Protein AF-A0A3N5RPE0-F1 (afdb_monomer)

Radius of gyration: 26.31 Å; Cα contacts (8 Å, |Δi|>4): 361; chains: 1; bounding box: 64×39×74 Å

Sequence (267 aa):
MSDWDLITPGIGLTSLGIVGVGISLSGIAHTFTEGMHAVSILTMFIGLIFLAAGIFKDGFPTSGKAKSATFITLGFLVTFGLAAAITVSTRIPSITAYIGLMLIISIPATVLTVASYKRTPYFKAITVIFVMAAVVGGTTFYVFGLVTPKAEQENIENAEAAQNETTPARNITNTVKTSILPGSSAPGNPSFEPANVTVPNDGGIEWTNNDNVPHTITSLIDDGKTFDSKTIKPNATFILDAMTLNESQYDYFCTLHPHMKGKIMVG

Secondary structure (DSSP, 8-state):
--HHHHHHHHHHHHHHHHHHHHHHTTTS-HHIIIII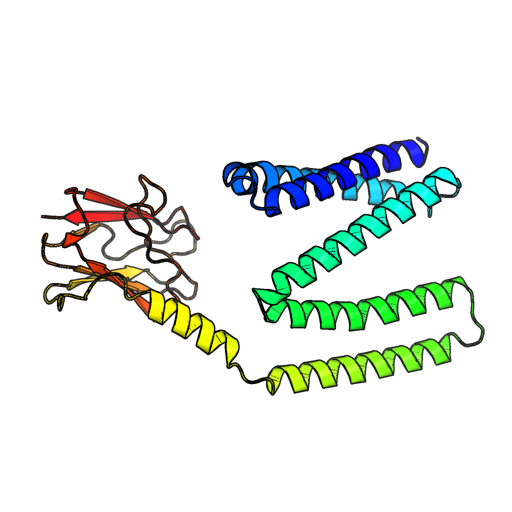HHHHHHHHHHHHHHHHHHHHBTBS--SHHHHHHHHHHHHHHHHHHHHHHHHHHTT-HHHHHHHHHHHHHHHHHHHHHHHHHTT-TTHHHHHHHHHHHHHHHHHHHHHHHHHS-THHHHHHHHHHHHH---S-------EEEEEEPTTTTSTTS--EESSEEEE-TT-EEEEEE-SSS-B--EETTTTTSS-B---B-TT-EEEEEGGG--SSEEEEE-SSSTT-EEEEEE-

pLDDT: mean 83.69, std 13.99, range [34.84, 97.88]

Solvent-accessible surface area (backbone atoms only — not comparable to full-atom values): 14305 Å² total; per-residue (Å²): 134,57,58,62,72,34,29,52,58,7,48,52,30,28,52,53,9,52,51,36,36,53,56,21,71,65,69,84,47,70,68,31,49,72,54,41,28,60,55,13,50,50,37,21,50,56,6,47,52,32,29,54,51,21,42,56,71,86,45,72,59,82,51,71,68,54,40,50,53,50,52,52,50,50,50,50,50,52,51,50,51,49,53,50,50,56,63,49,25,78,79,38,68,67,47,49,56,50,52,54,53,50,48,52,53,50,52,45,53,51,53,51,50,52,35,59,74,68,64,45,95,55,44,71,61,54,50,53,52,42,53,50,50,33,52,53,49,50,51,51,51,51,55,50,63,72,65,52,74,70,62,64,64,54,48,51,53,47,49,53,54,62,58,67,67,72,68,87,78,68,84,67,82,49,64,44,74,30,32,35,33,68,58,26,81,44,90,93,46,70,31,43,47,59,41,68,43,74,34,41,52,81,14,21,41,34,40,35,28,60,20,92,59,69,43,37,56,23,29,56,93,61,77,29,72,86,40,56,65,53,80,36,46,55,78,32,72,48,76,48,61,34,68,81,53,92,60,55,64,46,52,31,28,16,84,90,38,76,85,29,60,39,37,42,37,43,92

Foldseek 3Di:
DALCVLQVQLLVLLVQLLVLCVVLPPPPDPCSVVPSNVVSVVSNVVSPVSNVCSCPVPHGDDDPVSVVSNVVSVVSVVVSVVVVLVVCCVVPVVSVLVVQLCCLPVVLVVVLVVCVVVVPPCSVVSNVVSVVSSVVSVVVSVVVVVVPPPVVVVVVVVVVVVVVPDDDDDPQPAEAEKEQDAPLLDPPDAGMVVQEAEGELQHKYKYFYQYQAWWKWAFDPPGRPLHIQDTAHHRGMDMDGSPSPDDQKTKTATPSRRNRIGMYGYD

Mean predicted aligned error: 15.8 Å

Nearest PDB structures (foldseek):
  2qdw-assembly1_A  TM=7.783E-01  e=8.014E-06  Paracoccus denitrificans
  2ids-assembly1_A  TM=7.661E-01  e=6.719E-06  Paracoccus denitrificans
  2idu-assembly1_A  TM=7.631E-01  e=1.529E-05  Paracoccus denitrificans
  1sfh-assembly2_B  TM=7.311E-01  e=9.013E-06  Paracoccus denitrificans
  3ie9-assembly1_A  TM=7.228E-01  e=1.075E-05  Paracoccus denitrificans

Structure (mmCIF, N/CA/C/O backbone):
data_AF-A0A3N5RPE0-F1
#
_entry.id   AF-A0A3N5RPE0-F1
#
loop_
_atom_site.group_PDB
_atom_site.id
_atom_site.type_symbol
_atom_site.label_atom_id
_atom_site.label_alt_id
_atom_site.label_comp_id
_atom_site.label_asym_id
_atom_site.label_entity_id
_atom_site.label_seq_id
_atom_site.pdbx_PDB_ins_code
_atom_site.Cartn_x
_atom_site.Cartn_y
_atom_site.Cartn_z
_atom_site.occupancy
_atom_site.B_iso_or_equiv
_atom_site.auth_seq_id
_atom_site.auth_comp_id
_atom_site.auth_asym_id
_atom_site.auth_atom_id
_atom_site.pdbx_PDB_model_num
ATOM 1 N N . MET A 1 1 ? 2.559 2.201 37.998 1.00 59.91 1 MET A N 1
ATOM 2 C CA . MET A 1 1 ? 2.692 2.935 36.727 1.00 59.91 1 MET A CA 1
ATOM 3 C C . MET A 1 1 ? 1.331 3.522 36.405 1.00 59.91 1 MET A C 1
ATOM 5 O O . MET A 1 1 ? 0.368 2.763 36.302 1.00 59.91 1 MET A O 1
ATOM 9 N N . SER A 1 2 ? 1.236 4.847 36.415 1.00 67.19 2 SER A N 1
ATOM 10 C CA . SER A 1 2 ? -0.002 5.579 36.150 1.00 67.19 2 SER A CA 1
ATOM 11 C C . SER A 1 2 ? -0.367 5.476 34.664 1.00 67.19 2 SER A C 1
ATOM 13 O O . SER A 1 2 ? 0.529 5.304 33.839 1.00 67.19 2 SER A O 1
ATOM 15 N N . ASP A 1 3 ? -1.649 5.590 34.299 1.00 69.12 3 ASP A N 1
ATOM 16 C CA . ASP A 1 3 ? -2.092 5.634 32.887 1.00 69.12 3 ASP A CA 1
ATOM 17 C C . ASP A 1 3 ? -1.277 6.654 32.072 1.00 69.12 3 ASP A C 1
ATOM 19 O O . ASP A 1 3 ? -0.933 6.450 30.909 1.00 69.12 3 ASP A O 1
ATOM 23 N N . TRP A 1 4 ? -0.892 7.741 32.735 1.00 79.50 4 TRP A N 1
ATOM 24 C CA . TRP A 1 4 ? -0.064 8.813 32.206 1.00 79.50 4 TRP A CA 1
ATOM 25 C C . TRP A 1 4 ? 1.322 8.375 31.733 1.00 79.50 4 TRP A C 1
ATOM 27 O O . TRP A 1 4 ? 1.804 8.897 30.726 1.00 79.50 4 TRP A O 1
ATOM 37 N N . ASP A 1 5 ? 1.946 7.410 32.402 1.00 84.00 5 ASP A N 1
ATOM 38 C CA . ASP A 1 5 ? 3.321 6.995 32.103 1.00 84.00 5 ASP A CA 1
ATOM 39 C C . ASP A 1 5 ? 3.413 6.292 30.738 1.00 84.00 5 ASP A C 1
ATOM 41 O O . ASP A 1 5 ? 4.469 6.295 30.110 1.00 84.00 5 ASP A O 1
ATOM 45 N N . LEU A 1 6 ? 2.304 5.711 30.266 1.00 82.88 6 LEU A N 1
ATOM 46 C CA . LEU A 1 6 ? 2.223 5.020 28.978 1.00 82.88 6 LEU A CA 1
ATOM 47 C C . LEU A 1 6 ? 1.539 5.880 27.904 1.00 82.88 6 LEU A C 1
ATOM 49 O O . LEU A 1 6 ? 1.954 5.876 26.746 1.00 82.88 6 LEU A O 1
ATOM 53 N N . ILE A 1 7 ? 0.550 6.692 28.296 1.00 85.75 7 ILE A N 1
ATOM 54 C CA . ILE A 1 7 ? -0.147 7.613 27.387 1.00 85.75 7 ILE A CA 1
ATOM 55 C C . ILE A 1 7 ? 0.789 8.722 26.887 1.00 85.75 7 ILE A C 1
ATOM 57 O O . ILE A 1 7 ? 0.783 9.023 25.697 1.00 85.75 7 ILE A O 1
ATOM 61 N N . THR A 1 8 ? 1.614 9.323 27.750 1.00 88.75 8 THR A N 1
ATOM 62 C CA . THR A 1 8 ? 2.488 10.453 27.363 1.00 88.75 8 THR A CA 1
ATOM 63 C C . THR A 1 8 ? 3.470 10.111 26.242 1.00 88.75 8 THR A C 1
ATOM 65 O O . THR A 1 8 ? 3.470 10.825 25.234 1.00 88.75 8 THR A O 1
ATOM 68 N N . PRO A 1 9 ? 4.292 9.043 26.354 1.00 90.81 9 PRO A N 1
ATOM 69 C CA . PRO A 1 9 ? 5.189 8.675 25.264 1.00 90.81 9 PRO A CA 1
ATOM 70 C C . PRO A 1 9 ? 4.409 8.260 24.012 1.00 90.81 9 PRO A C 1
ATOM 72 O O . PRO A 1 9 ? 4.816 8.615 22.908 1.00 90.81 9 PRO A O 1
ATOM 75 N N . GLY A 1 10 ? 3.255 7.597 24.167 1.00 91.12 10 GLY A N 1
ATOM 76 C CA . GLY A 1 10 ? 2.393 7.227 23.044 1.00 91.12 10 GLY A CA 1
ATOM 77 C C . GLY A 1 10 ? 1.876 8.428 22.252 1.00 91.12 10 GLY A C 1
ATOM 78 O O . GLY A 1 10 ? 2.009 8.466 21.029 1.00 91.12 10 GLY A O 1
ATOM 79 N N . ILE A 1 11 ? 1.357 9.450 22.937 1.00 90.19 11 ILE A N 1
ATOM 80 C CA . ILE A 1 11 ? 0.900 10.702 22.315 1.00 90.19 11 ILE A CA 1
ATOM 81 C C . ILE A 1 11 ? 2.051 11.419 21.610 1.00 90.19 11 ILE A C 1
ATOM 83 O O . ILE A 1 11 ? 1.896 11.834 20.459 1.00 90.19 11 ILE A O 1
ATOM 87 N N . GLY A 1 12 ? 3.201 11.556 22.278 1.00 91.19 12 GLY A N 1
ATOM 88 C CA . GLY A 1 12 ? 4.365 12.248 21.724 1.00 91.19 12 GLY A CA 1
ATOM 89 C C . GLY A 1 12 ? 4.870 11.593 20.439 1.00 91.19 12 GLY A C 1
ATOM 90 O O . GLY A 1 12 ? 4.997 12.263 19.416 1.00 91.19 12 GLY A O 1
ATOM 91 N N . LEU A 1 13 ? 5.082 10.275 20.469 1.00 94.12 13 LEU A N 1
ATOM 92 C CA . LEU A 1 13 ? 5.561 9.509 19.315 1.00 94.12 13 LEU A CA 1
ATOM 93 C C . LEU A 1 13 ? 4.538 9.479 18.173 1.00 94.12 13 LEU A C 1
ATOM 95 O O . LEU A 1 13 ? 4.910 9.665 17.017 1.00 94.12 13 LEU A O 1
ATOM 99 N N . THR A 1 14 ? 3.246 9.328 18.482 1.00 93.12 14 THR A N 1
ATOM 100 C CA . THR A 1 14 ? 2.185 9.362 17.460 1.00 93.12 14 THR A CA 1
ATOM 101 C C . THR A 1 14 ? 2.150 10.721 16.767 1.00 93.12 14 THR A C 1
ATOM 103 O O . THR A 1 14 ? 2.119 10.791 15.541 1.00 93.12 14 THR A O 1
ATOM 106 N N . SER A 1 15 ? 2.209 11.808 17.541 1.00 90.94 15 SER A N 1
ATOM 107 C CA . SER A 1 15 ? 2.168 13.174 17.007 1.00 90.94 15 SER A CA 1
ATOM 108 C C . SER A 1 15 ? 3.404 13.489 16.163 1.00 90.94 15 SER A C 1
ATOM 110 O O . SER A 1 15 ? 3.277 14.031 15.067 1.00 90.94 15 SER A O 1
ATOM 112 N N . LEU A 1 16 ? 4.593 13.103 16.640 1.00 93.38 16 LEU A N 1
ATOM 113 C CA . LEU A 1 16 ? 5.845 13.269 15.902 1.00 93.38 16 LEU A CA 1
ATOM 114 C C . LEU A 1 16 ? 5.822 12.484 14.585 1.00 93.38 16 LEU A C 1
ATOM 116 O O . LEU A 1 16 ? 6.208 13.014 13.546 1.00 93.38 16 LEU A O 1
ATOM 120 N N . GLY A 1 17 ? 5.312 11.252 14.620 1.00 92.38 17 GLY A N 1
ATOM 121 C CA . GLY A 1 17 ? 5.139 10.423 13.435 1.00 92.38 17 GLY A CA 1
ATOM 122 C C . GLY A 1 17 ? 4.173 11.036 12.418 1.00 92.38 17 GLY A C 1
ATOM 123 O O . GLY A 1 17 ? 4.524 11.139 11.248 1.00 92.38 17 GLY A O 1
ATOM 124 N N . ILE A 1 18 ? 3.004 11.525 12.851 1.00 90.31 18 ILE A N 1
ATOM 125 C CA . ILE A 1 18 ? 2.030 12.205 11.974 1.00 90.31 18 ILE A CA 1
ATOM 126 C C . ILE A 1 18 ? 2.667 13.413 11.272 1.00 90.31 18 ILE A C 1
ATOM 128 O O . ILE A 1 18 ? 2.555 13.553 10.053 1.00 90.31 18 ILE A O 1
ATOM 132 N N . VAL A 1 19 ? 3.362 14.270 12.026 1.00 90.06 19 VAL A N 1
ATOM 133 C CA . VAL A 1 19 ? 4.044 15.449 11.469 1.00 90.06 19 VAL A CA 1
ATOM 134 C C . VAL A 1 19 ? 5.138 15.029 10.490 1.00 90.06 19 VAL A C 1
ATOM 136 O O . VAL A 1 19 ? 5.214 15.578 9.393 1.00 90.06 19 VAL A O 1
ATOM 139 N N . GLY A 1 20 ? 5.945 14.028 10.844 1.00 89.44 20 GLY A N 1
ATOM 140 C CA . GLY A 1 20 ? 7.004 13.509 9.981 1.00 89.44 20 GLY A CA 1
ATOM 141 C C . GLY A 1 20 ? 6.472 12.943 8.663 1.00 89.44 20 GLY A C 1
ATOM 142 O O . GLY A 1 20 ? 7.002 13.269 7.602 1.00 89.44 20 GLY A O 1
ATOM 143 N N . VAL A 1 21 ? 5.368 12.185 8.701 1.00 88.00 21 VAL A N 1
ATOM 144 C CA . VAL A 1 21 ? 4.698 11.697 7.486 1.00 88.00 21 VAL A CA 1
ATOM 145 C C . VAL A 1 21 ? 4.186 12.877 6.659 1.00 88.00 21 VAL A C 1
ATOM 147 O O . VAL A 1 21 ? 4.486 12.952 5.469 1.00 88.00 21 VAL A O 1
ATOM 150 N N . GLY A 1 22 ? 3.497 13.841 7.275 1.00 84.75 22 GLY A N 1
ATOM 151 C CA . GLY A 1 22 ? 2.998 15.032 6.581 1.00 84.75 22 GLY A CA 1
ATOM 152 C C . GLY A 1 22 ? 4.100 15.833 5.879 1.00 84.75 22 GLY A C 1
ATOM 153 O O . GLY A 1 22 ? 3.954 16.187 4.711 1.00 84.75 22 GLY A O 1
ATOM 154 N N . ILE A 1 23 ? 5.233 16.062 6.551 1.00 86.50 23 ILE A N 1
ATOM 155 C CA . ILE A 1 23 ? 6.391 16.746 5.957 1.00 86.50 23 ILE A CA 1
ATOM 156 C C . ILE A 1 23 ? 7.005 15.885 4.851 1.00 86.50 23 ILE A C 1
ATOM 158 O O . ILE A 1 23 ? 7.296 16.407 3.777 1.00 86.50 23 ILE A O 1
ATOM 162 N N . SER A 1 24 ? 7.163 14.575 5.061 1.00 85.88 24 SER A N 1
ATOM 163 C CA . SER A 1 24 ? 7.741 13.690 4.041 1.00 85.88 24 SER A CA 1
ATOM 164 C C . SER A 1 24 ? 6.919 13.677 2.750 1.00 85.88 24 SER A C 1
ATOM 166 O O . SER A 1 24 ? 7.488 13.655 1.665 1.00 85.88 24 SER A O 1
ATOM 168 N N . LEU A 1 25 ? 5.592 13.790 2.858 1.00 80.62 25 LEU A N 1
ATOM 169 C CA . LEU A 1 25 ? 4.670 13.793 1.721 1.00 80.62 25 LEU A CA 1
ATOM 170 C C . LEU A 1 25 ? 4.411 15.192 1.135 1.00 80.62 25 LEU A C 1
ATOM 172 O O . LEU A 1 25 ? 3.723 15.307 0.125 1.00 80.62 25 LEU A O 1
ATOM 176 N N . SER A 1 26 ? 4.965 16.255 1.728 1.00 82.00 26 SER A N 1
ATOM 177 C CA . SER A 1 26 ? 4.757 17.640 1.270 1.00 82.00 26 SER A CA 1
ATOM 178 C C . SER A 1 26 ? 5.523 18.006 -0.010 1.00 82.00 26 SER A C 1
ATOM 180 O O . SER A 1 26 ? 5.287 19.069 -0.578 1.00 82.00 26 SER A O 1
ATOM 182 N N . GLY A 1 27 ? 6.437 17.143 -0.470 1.00 76.44 27 GLY A N 1
ATOM 183 C CA . GLY A 1 27 ? 7.208 17.359 -1.699 1.00 76.44 27 GLY A CA 1
ATOM 184 C C . GLY A 1 27 ? 8.371 18.350 -1.566 1.00 76.44 27 GLY A C 1
ATOM 185 O O . GLY A 1 27 ? 8.907 18.784 -2.579 1.00 76.44 27 GLY A O 1
ATOM 186 N N . ILE A 1 28 ? 8.783 18.704 -0.341 1.00 80.81 28 ILE A N 1
ATOM 187 C CA . ILE A 1 28 ? 9.885 19.656 -0.099 1.00 80.81 28 ILE A CA 1
ATOM 188 C C . ILE A 1 28 ? 11.245 19.105 -0.579 1.00 80.81 28 ILE A C 1
ATOM 190 O O . ILE A 1 28 ? 12.073 19.876 -1.058 1.00 80.81 28 ILE A O 1
ATOM 194 N N . ALA A 1 29 ? 11.492 17.792 -0.465 1.00 78.88 29 ALA A N 1
ATOM 195 C CA . ALA A 1 29 ? 12.711 17.141 -0.962 1.00 78.88 29 ALA A CA 1
ATOM 196 C C . ALA A 1 29 ? 12.513 15.629 -1.186 1.00 78.88 29 ALA A C 1
ATOM 198 O O . ALA A 1 29 ? 11.862 14.963 -0.382 1.00 78.88 29 ALA A O 1
ATOM 199 N N . HIS A 1 30 ? 13.144 15.058 -2.219 1.00 69.44 30 HIS A N 1
ATOM 200 C CA . HIS A 1 30 ? 13.092 13.611 -2.500 1.00 69.44 30 HIS A CA 1
ATOM 201 C C . HIS A 1 30 ? 13.747 12.752 -1.400 1.00 69.44 30 HIS A C 1
ATOM 203 O O . HIS A 1 30 ? 13.239 11.692 -1.038 1.00 69.44 30 HIS A O 1
ATOM 209 N N . THR A 1 31 ? 14.812 13.247 -0.765 1.00 74.50 31 THR A N 1
ATOM 210 C CA . THR A 1 31 ? 15.484 12.556 0.354 1.00 74.50 31 THR A CA 1
ATOM 211 C C . THR A 1 31 ? 14.571 12.351 1.569 1.00 74.50 31 THR A C 1
ATOM 213 O O . THR A 1 31 ? 14.749 11.412 2.347 1.00 74.50 31 THR A O 1
ATOM 216 N N . PHE A 1 32 ? 13.549 13.195 1.728 1.00 76.44 32 PHE A N 1
ATOM 217 C CA . PHE A 1 32 ? 12.542 13.053 2.776 1.00 76.44 32 PHE A CA 1
ATOM 218 C C . PHE A 1 32 ? 11.529 11.946 2.481 1.00 76.44 32 PHE A C 1
ATOM 220 O O . PHE A 1 32 ? 11.099 11.263 3.411 1.00 76.44 32 PHE A O 1
ATOM 227 N N . THR A 1 33 ? 11.186 11.718 1.214 1.00 70.62 33 THR A N 1
ATOM 228 C CA . THR A 1 33 ? 10.279 10.625 0.836 1.00 70.62 33 THR A CA 1
ATOM 229 C C . THR A 1 33 ? 10.918 9.248 1.019 1.00 70.62 33 THR A C 1
ATOM 231 O O . THR A 1 33 ? 10.236 8.319 1.439 1.00 70.62 33 THR A O 1
ATOM 234 N N . GLU A 1 34 ? 12.226 9.123 0.789 1.00 72.94 34 GLU A N 1
ATOM 235 C CA . GLU A 1 34 ? 12.934 7.837 0.864 1.00 72.94 34 GLU A CA 1
ATOM 236 C C . GLU A 1 34 ? 13.387 7.490 2.290 1.00 72.94 34 GLU A C 1
ATOM 238 O O . GLU A 1 34 ? 13.241 6.352 2.729 1.00 72.94 34 GLU A O 1
ATOM 243 N N . GLY A 1 35 ? 13.893 8.471 3.048 1.00 77.12 35 GLY A N 1
ATOM 244 C CA . GLY A 1 35 ? 14.401 8.239 4.405 1.00 77.12 35 GL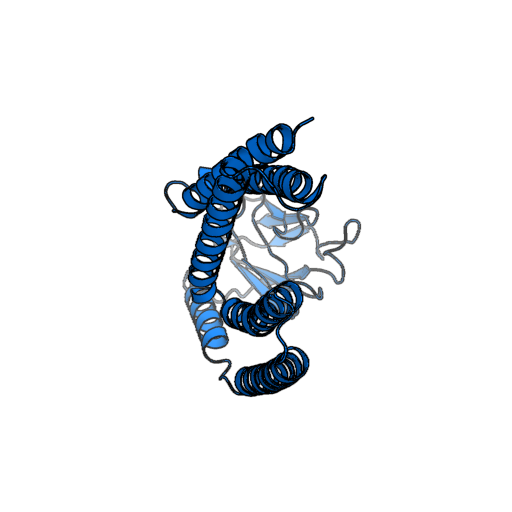Y A CA 1
ATOM 245 C C . GLY A 1 35 ? 13.392 8.546 5.514 1.00 77.12 35 GLY A C 1
ATOM 246 O O . GLY A 1 35 ? 13.134 7.721 6.393 1.00 77.12 35 GLY A O 1
ATOM 247 N N . MET A 1 36 ? 12.806 9.747 5.500 1.00 86.44 36 MET A N 1
ATOM 248 C CA . MET A 1 36 ? 11.996 10.241 6.622 1.00 86.44 36 MET A CA 1
ATOM 249 C C . MET A 1 36 ? 10.611 9.590 6.683 1.00 86.44 36 MET A C 1
ATOM 251 O O . MET A 1 36 ? 10.074 9.428 7.779 1.00 86.44 36 MET A O 1
ATOM 255 N N . HIS A 1 37 ? 10.046 9.170 5.550 1.00 84.62 37 HIS A N 1
ATOM 256 C CA . HIS A 1 37 ? 8.730 8.531 5.500 1.00 84.62 37 HIS A CA 1
ATOM 257 C C . HIS A 1 37 ? 8.674 7.238 6.333 1.00 84.62 37 HIS A C 1
ATOM 259 O O . HIS A 1 37 ? 7.833 7.111 7.224 1.00 84.62 37 HIS A O 1
ATOM 265 N N . ALA A 1 38 ? 9.615 6.311 6.116 1.00 86.12 38 ALA A N 1
ATOM 266 C CA . ALA A 1 38 ? 9.649 5.029 6.825 1.00 86.12 38 ALA A CA 1
ATOM 267 C C . ALA A 1 38 ? 9.874 5.207 8.334 1.00 86.12 38 ALA A C 1
ATOM 269 O O . ALA A 1 38 ? 9.173 4.607 9.152 1.00 86.12 38 ALA A O 1
ATOM 270 N N . VAL A 1 39 ? 10.809 6.084 8.712 1.00 91.94 39 VAL A N 1
ATOM 271 C CA . VAL A 1 39 ? 11.101 6.377 10.123 1.00 91.94 39 VAL A CA 1
ATOM 272 C C . VAL A 1 39 ? 9.902 7.038 10.806 1.00 91.94 39 VAL A C 1
ATOM 274 O O . VAL A 1 39 ? 9.574 6.699 11.945 1.00 91.94 39 VAL A O 1
ATOM 277 N N . SER A 1 40 ? 9.199 7.936 10.112 1.00 92.44 40 SER A N 1
ATOM 278 C CA . SER A 1 40 ? 8.003 8.600 10.641 1.00 92.44 40 SER A CA 1
ATOM 279 C C . SER A 1 40 ? 6.835 7.630 10.816 1.00 92.44 40 SER A C 1
ATOM 281 O O . SER A 1 40 ? 6.167 7.677 11.848 1.00 92.44 40 SER A O 1
ATOM 283 N N . ILE A 1 41 ? 6.630 6.699 9.874 1.00 89.81 41 ILE A N 1
ATOM 284 C CA . ILE A 1 41 ? 5.631 5.626 10.010 1.00 89.81 41 ILE A CA 1
ATOM 285 C C . ILE A 1 41 ? 5.967 4.725 11.197 1.00 89.81 41 ILE A C 1
ATOM 287 O O . ILE A 1 41 ? 5.088 4.439 12.009 1.00 89.81 41 ILE A O 1
ATOM 291 N N . LEU A 1 42 ? 7.227 4.308 11.341 1.00 92.50 42 LEU A N 1
ATOM 292 C CA . LEU A 1 42 ? 7.650 3.470 12.462 1.00 92.50 42 LEU A CA 1
ATOM 293 C C . LEU A 1 42 ? 7.457 4.191 13.804 1.00 92.50 42 LEU A C 1
ATOM 295 O O . LEU A 1 42 ? 6.934 3.609 14.752 1.00 92.50 42 LEU A O 1
ATOM 299 N N . THR A 1 43 ? 7.813 5.475 13.871 1.00 94.44 43 THR A N 1
ATOM 300 C CA . THR A 1 43 ? 7.625 6.317 15.063 1.00 94.44 43 THR A CA 1
ATOM 301 C C . THR A 1 43 ? 6.144 6.457 15.408 1.00 94.44 43 THR A C 1
ATOM 303 O O . THR A 1 43 ? 5.759 6.271 16.564 1.00 94.44 43 THR A O 1
ATOM 306 N N . MET A 1 44 ? 5.300 6.706 14.402 1.00 93.44 44 MET A N 1
ATOM 307 C CA . MET A 1 44 ? 3.848 6.750 14.562 1.00 93.44 44 MET A CA 1
ATOM 308 C C . MET A 1 44 ? 3.313 5.414 15.089 1.00 93.44 44 MET A C 1
ATOM 310 O O . MET A 1 44 ? 2.530 5.397 16.033 1.00 93.44 44 MET A O 1
ATOM 314 N N . PHE A 1 45 ? 3.751 4.294 14.510 1.00 92.62 45 PHE A N 1
ATOM 315 C CA . PHE A 1 45 ? 3.303 2.953 14.878 1.00 92.62 45 PHE A CA 1
ATOM 316 C C . PHE A 1 45 ? 3.676 2.592 16.320 1.00 92.62 45 PHE A C 1
ATOM 318 O O . PHE A 1 45 ? 2.821 2.151 17.086 1.00 92.62 45 PHE A O 1
ATOM 325 N N . ILE A 1 46 ? 4.921 2.852 16.728 1.00 93.06 46 ILE A N 1
ATOM 326 C CA . ILE A 1 46 ? 5.366 2.656 18.114 1.00 93.06 46 ILE A CA 1
ATOM 327 C C . ILE A 1 46 ? 4.563 3.556 19.064 1.00 93.06 46 ILE A C 1
ATOM 329 O O . ILE A 1 46 ? 4.129 3.109 20.128 1.00 93.06 46 ILE A O 1
ATOM 333 N N . GLY A 1 47 ? 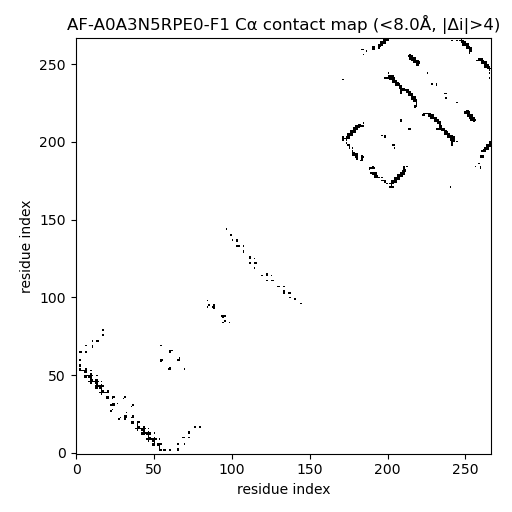4.307 4.805 18.666 1.00 92.50 47 GLY A N 1
ATOM 334 C CA . GLY A 1 47 ? 3.443 5.712 19.414 1.00 92.50 47 GLY A CA 1
ATOM 335 C C . GLY A 1 47 ? 2.035 5.159 19.613 1.00 92.50 47 GLY A C 1
ATOM 336 O O . GLY A 1 47 ? 1.519 5.198 20.730 1.00 92.50 47 GLY A O 1
ATOM 337 N N . LEU A 1 48 ? 1.444 4.570 18.571 1.00 91.62 48 LEU A N 1
ATOM 338 C CA . LEU A 1 48 ? 0.115 3.966 18.638 1.00 91.62 48 LEU A CA 1
ATOM 339 C C . LEU A 1 48 ? 0.066 2.741 19.546 1.00 91.62 48 LEU A C 1
ATOM 341 O O . LEU A 1 48 ? -0.935 2.555 20.234 1.00 91.62 48 LEU A O 1
ATOM 345 N N . ILE A 1 49 ? 1.138 1.948 19.611 1.00 89.50 49 ILE A N 1
ATOM 346 C CA . ILE A 1 49 ? 1.238 0.820 20.546 1.00 89.50 49 ILE A CA 1
ATOM 347 C C . ILE A 1 49 ? 1.172 1.325 21.990 1.00 89.50 49 ILE A C 1
ATOM 349 O O . ILE A 1 49 ? 0.350 0.845 22.772 1.00 89.50 49 ILE A O 1
ATOM 353 N N . PHE A 1 50 ? 1.994 2.317 22.345 1.00 89.31 50 PHE A N 1
ATOM 354 C CA . PHE A 1 50 ? 1.992 2.888 23.696 1.00 89.31 50 PHE A CA 1
ATOM 355 C C . PHE A 1 50 ? 0.684 3.608 24.019 1.00 89.31 50 PHE A C 1
ATOM 357 O O . PHE A 1 50 ? 0.167 3.474 25.127 1.00 89.31 50 PHE A O 1
ATOM 364 N N . LEU A 1 51 ? 0.119 4.327 23.047 1.00 88.69 51 LEU A N 1
ATOM 365 C CA . LEU A 1 51 ? -1.156 5.017 23.201 1.00 88.69 51 LEU A CA 1
ATOM 366 C C . LEU A 1 51 ? -2.295 4.021 23.442 1.00 88.69 51 LEU A C 1
ATOM 368 O O . LEU A 1 51 ? -3.052 4.186 24.393 1.00 88.69 51 LEU A O 1
ATOM 372 N N . ALA A 1 52 ? -2.393 2.964 22.632 1.00 86.19 52 ALA A N 1
ATOM 373 C CA . ALA A 1 52 ? -3.399 1.921 22.799 1.00 86.19 52 ALA A CA 1
ATOM 374 C C . ALA A 1 52 ? -3.226 1.197 24.140 1.00 86.19 52 ALA A C 1
ATOM 376 O O . ALA A 1 52 ? -4.181 1.085 24.907 1.00 86.19 52 ALA A O 1
ATOM 377 N N . ALA A 1 53 ? -2.004 0.773 24.469 1.00 85.19 53 ALA A N 1
ATOM 378 C CA . ALA A 1 53 ? -1.720 0.132 25.747 1.00 85.19 53 ALA A CA 1
ATOM 379 C C . ALA A 1 53 ? -2.074 1.050 26.930 1.00 85.19 53 ALA A C 1
ATOM 381 O O . ALA A 1 53 ? -2.657 0.591 27.908 1.00 85.19 53 ALA A O 1
ATOM 382 N N . GLY A 1 54 ? -1.787 2.351 26.828 1.00 82.44 54 GLY A N 1
ATOM 383 C CA . GLY A 1 54 ? -2.087 3.337 27.864 1.00 82.44 54 GLY A CA 1
ATOM 384 C C . GLY A 1 54 ? -3.580 3.608 28.047 1.00 82.44 54 GLY A C 1
ATOM 385 O O . GLY A 1 54 ? -4.029 3.768 29.176 1.00 82.44 54 GLY A O 1
ATOM 386 N N . ILE A 1 55 ? -4.360 3.611 26.962 1.00 83.19 55 ILE A N 1
ATOM 387 C CA . ILE A 1 55 ? -5.820 3.808 27.004 1.00 83.19 55 ILE A CA 1
ATOM 388 C C . ILE A 1 55 ? -6.546 2.611 27.633 1.00 83.19 55 ILE A C 1
ATOM 390 O O . ILE A 1 55 ? -7.620 2.796 28.201 1.00 83.19 55 ILE A O 1
ATOM 394 N N . PHE A 1 56 ? -5.999 1.396 27.514 1.00 79.06 56 PHE A N 1
ATOM 395 C CA . PHE A 1 56 ? -6.688 0.168 27.926 1.00 79.06 56 PHE A CA 1
ATOM 396 C C . PHE A 1 56 ? -6.110 -0.519 29.171 1.00 79.06 56 PHE A C 1
ATOM 398 O O . PHE A 1 56 ? -6.754 -1.442 29.667 1.00 79.06 56 PHE A O 1
ATOM 405 N N . LYS A 1 57 ? -4.956 -0.082 29.705 1.00 73.75 57 LYS A N 1
ATOM 406 C CA . LYS A 1 57 ? -4.266 -0.742 30.835 1.00 73.75 57 LYS A CA 1
ATOM 407 C C . LYS A 1 57 ? -5.163 -0.950 32.060 1.00 73.75 57 LYS A C 1
ATOM 409 O O . LYS A 1 57 ? -5.157 -2.040 32.616 1.00 73.75 57 LYS A O 1
ATOM 414 N N . ASP A 1 58 ? -5.945 0.065 32.430 1.00 72.38 58 ASP A N 1
ATOM 415 C CA . ASP A 1 58 ? -6.832 0.052 33.606 1.00 72.38 58 ASP A CA 1
ATOM 416 C C . ASP A 1 58 ? -8.273 0.491 33.250 1.00 72.38 58 ASP A C 1
ATOM 418 O O . ASP A 1 58 ? -9.051 0.944 34.093 1.00 72.38 58 ASP A O 1
ATOM 422 N N . GLY A 1 59 ? -8.645 0.355 31.972 1.00 69.00 59 GLY A N 1
ATOM 423 C CA . GLY A 1 59 ? -9.859 0.942 31.404 1.00 69.00 59 GLY A CA 1
ATOM 424 C C . GLY A 1 59 ? -9.657 2.384 30.928 1.00 69.00 59 GLY A C 1
ATOM 425 O O . GLY A 1 59 ? -8.552 2.916 30.946 1.00 69.00 59 GLY A O 1
ATOM 426 N N . PHE A 1 60 ? -10.736 3.011 30.450 1.00 72.81 60 PHE A N 1
ATOM 427 C CA . PHE A 1 60 ? -10.656 4.317 29.787 1.00 72.81 60 PHE A CA 1
ATOM 428 C C . PHE A 1 60 ? -10.060 5.392 30.720 1.00 72.81 60 PHE A C 1
ATOM 430 O O . PHE A 1 60 ? -10.482 5.462 31.881 1.00 72.81 60 PHE A O 1
ATOM 437 N N . PRO A 1 61 ? -9.167 6.285 30.235 1.00 76.56 61 PRO A N 1
ATOM 438 C CA . PRO A 1 61 ? -8.472 7.243 31.089 1.00 76.56 61 PRO A CA 1
ATOM 439 C C . PRO A 1 61 ? -9.436 8.050 31.959 1.00 76.56 61 PRO A C 1
ATOM 441 O O . PRO A 1 61 ? -10.390 8.648 31.457 1.00 76.56 61 PRO A O 1
ATOM 444 N N . THR A 1 62 ? -9.197 8.093 33.270 1.00 76.94 62 THR A N 1
ATOM 445 C CA . THR A 1 62 ? -10.128 8.723 34.226 1.00 76.94 62 THR A CA 1
ATOM 446 C C . THR A 1 62 ? -9.791 10.187 34.509 1.00 76.94 62 THR A C 1
ATOM 448 O O . THR A 1 62 ? -10.702 11.007 34.668 1.00 76.94 62 THR A O 1
ATOM 451 N N . SER A 1 63 ? -8.501 10.546 34.493 1.00 84.12 63 SER A N 1
ATOM 452 C CA . SER A 1 63 ? -8.045 11.919 34.739 1.00 84.12 63 SER A CA 1
ATOM 453 C C . SER A 1 63 ? -8.421 12.869 33.593 1.00 84.12 63 SER A C 1
ATOM 455 O O . SER A 1 63 ? -8.303 12.529 32.414 1.00 84.12 63 SER A O 1
ATOM 457 N N . GLY A 1 64 ? -8.843 14.095 33.925 1.00 82.94 64 GLY A N 1
ATOM 458 C CA . GLY A 1 64 ? -9.272 15.085 32.925 1.00 82.94 64 GLY A CA 1
ATOM 459 C C . GLY A 1 64 ? -8.180 15.429 31.908 1.00 82.94 64 GLY A C 1
ATOM 460 O O . GLY A 1 64 ? -8.451 15.533 30.713 1.00 82.94 64 GLY A O 1
ATOM 461 N N . LYS A 1 65 ? -6.925 15.509 32.368 1.00 82.38 65 LYS A N 1
ATOM 462 C CA . LYS A 1 65 ? -5.779 15.732 31.487 1.00 82.38 65 LYS A CA 1
ATOM 463 C C . LYS A 1 65 ? -5.621 14.568 30.485 1.00 82.38 65 LYS A C 1
ATOM 465 O O . LYS A 1 65 ? -5.395 14.828 29.309 1.00 82.38 65 LYS A O 1
ATOM 470 N N . ALA A 1 66 ? -5.729 13.306 30.932 1.00 79.31 66 ALA A N 1
ATOM 471 C CA . ALA A 1 66 ? -5.464 12.144 30.071 1.00 79.31 66 ALA A CA 1
ATOM 472 C C . ALA A 1 66 ? -6.575 11.965 29.037 1.00 79.31 66 ALA A C 1
ATOM 474 O O . ALA A 1 66 ? -6.294 11.676 27.876 1.00 79.31 66 ALA A O 1
ATOM 475 N N . LYS A 1 67 ? -7.827 12.222 29.439 1.00 83.00 67 LYS A N 1
ATOM 476 C CA . LYS A 1 67 ? -8.972 12.290 28.524 1.00 83.00 67 LYS A CA 1
ATOM 477 C C . LYS A 1 67 ? -8.724 13.318 27.428 1.00 83.00 67 LYS A C 1
ATOM 479 O O . LYS A 1 67 ? -8.775 12.970 26.256 1.00 83.00 67 LYS A O 1
ATOM 484 N N . SER A 1 68 ? -8.415 14.559 27.812 1.00 83.44 68 SER A N 1
ATOM 485 C CA . SER A 1 68 ? -8.184 15.648 26.858 1.00 83.44 68 SER A CA 1
ATOM 486 C C . SER A 1 68 ? -7.061 15.310 25.875 1.00 83.44 68 SER A C 1
ATOM 488 O O . SER A 1 68 ? -7.273 15.335 24.666 1.00 83.44 68 SER A O 1
ATOM 490 N N . ALA A 1 69 ? -5.901 14.888 26.383 1.00 82.19 69 ALA A N 1
ATOM 491 C CA . ALA A 1 69 ? -4.747 14.552 25.555 1.00 82.19 69 ALA A CA 1
ATOM 492 C C . ALA A 1 69 ? -5.042 13.388 24.586 1.00 82.19 69 ALA A C 1
ATOM 494 O O . ALA A 1 69 ? -4.689 13.451 23.408 1.00 82.19 69 ALA A O 1
ATOM 495 N N . THR A 1 70 ? -5.763 12.364 25.050 1.00 80.94 70 THR A N 1
ATOM 496 C CA . THR A 1 70 ? -6.189 11.231 24.216 1.00 80.94 70 THR A CA 1
ATOM 497 C C . THR A 1 70 ? -7.139 11.675 23.104 1.00 80.94 70 THR A C 1
ATOM 499 O O . THR A 1 70 ? -6.910 11.348 21.942 1.00 80.94 70 THR A O 1
ATOM 502 N N . PHE A 1 71 ? -8.179 12.452 23.426 1.00 84.25 71 PHE A N 1
ATOM 503 C CA . PHE A 1 71 ? -9.146 12.928 22.430 1.00 84.25 71 PHE A CA 1
ATOM 504 C C . PHE A 1 71 ? -8.518 13.867 21.400 1.00 84.25 71 PHE A C 1
ATOM 506 O O . PHE A 1 71 ? -8.833 13.757 20.219 1.00 84.25 71 PHE A O 1
ATOM 513 N N . ILE A 1 72 ? -7.609 14.749 21.824 1.00 85.69 72 ILE A N 1
ATOM 514 C CA . ILE A 1 72 ? -6.863 15.630 20.919 1.00 85.69 72 ILE A CA 1
ATOM 515 C C . ILE A 1 72 ? -6.033 14.795 19.939 1.00 85.69 72 ILE A C 1
ATOM 517 O O . ILE A 1 72 ? -6.125 14.993 18.730 1.00 85.69 72 ILE A O 1
ATOM 521 N N . THR A 1 73 ? -5.275 13.820 20.446 1.00 82.94 73 THR A N 1
ATOM 522 C CA . THR A 1 73 ? -4.412 12.962 19.616 1.00 82.94 73 THR A CA 1
ATOM 523 C C . THR A 1 73 ? -5.229 12.131 18.630 1.00 82.94 73 THR A C 1
ATOM 525 O O . THR A 1 73 ? -4.899 12.068 17.448 1.00 82.94 73 THR A O 1
ATOM 528 N N . LEU A 1 74 ? -6.335 11.538 19.090 1.00 83.44 74 LEU A N 1
ATOM 529 C CA . LEU A 1 74 ? -7.238 10.773 18.234 1.00 83.44 74 LEU A CA 1
ATOM 530 C C . LEU A 1 74 ? -7.895 11.668 17.172 1.00 83.44 74 LEU A C 1
ATOM 532 O O . LEU A 1 74 ? -8.002 11.271 16.016 1.00 83.44 74 LEU A O 1
ATOM 536 N N . GLY A 1 75 ? -8.280 12.894 17.539 1.00 85.81 75 GLY A N 1
ATOM 537 C CA . GLY A 1 75 ? -8.812 13.891 16.612 1.00 85.81 75 GLY A CA 1
ATOM 538 C C . GLY A 1 75 ? -7.812 14.265 15.518 1.00 85.81 75 GLY A C 1
ATOM 539 O O . GLY A 1 75 ? -8.179 14.288 14.342 1.00 85.81 75 GLY A O 1
ATOM 540 N N . PHE A 1 76 ? -6.542 14.482 15.874 1.00 86.06 76 PHE A N 1
ATOM 541 C CA . PHE A 1 76 ? -5.474 14.701 14.896 1.00 86.06 76 PHE A CA 1
ATOM 542 C C . PHE A 1 76 ? -5.273 13.493 13.985 1.00 86.06 76 PHE A C 1
ATOM 544 O O . PHE A 1 76 ? -5.179 13.671 12.776 1.00 86.06 76 PHE A O 1
ATOM 551 N N . LEU A 1 77 ? -5.266 12.277 14.533 1.00 85.75 77 LEU A N 1
ATOM 552 C CA . LEU A 1 77 ? -5.087 11.057 13.749 1.00 85.75 77 LEU A CA 1
ATOM 553 C C . LEU A 1 77 ? -6.220 10.854 12.740 1.00 85.75 77 LEU A C 1
ATOM 555 O O . LEU A 1 77 ? -5.958 10.564 11.576 1.00 85.75 77 LEU A O 1
ATOM 559 N N . VAL A 1 78 ? -7.471 11.061 13.159 1.00 87.00 78 VAL A N 1
ATOM 560 C CA . VAL A 1 78 ? -8.638 10.972 12.269 1.00 87.00 78 VAL A CA 1
ATOM 561 C C . VAL A 1 78 ? -8.587 12.059 11.197 1.00 87.00 78 VAL A C 1
ATOM 563 O O . VAL A 1 78 ? -8.797 11.765 10.024 1.00 87.00 78 VAL A O 1
ATOM 566 N N . THR A 1 79 ? -8.272 13.300 11.574 1.00 84.69 79 THR A N 1
ATOM 567 C CA . THR A 1 79 ? -8.211 14.428 10.629 1.00 84.69 79 THR A CA 1
ATOM 568 C C . THR A 1 79 ? -7.090 14.235 9.610 1.00 84.69 79 THR A C 1
ATOM 570 O O . THR A 1 79 ? -7.316 14.388 8.413 1.00 84.69 79 THR A O 1
ATOM 573 N N . PHE A 1 80 ? -5.898 13.846 10.068 1.00 86.06 80 PHE A N 1
ATOM 574 C CA . PHE A 1 80 ? -4.759 13.546 9.208 1.00 86.06 80 PHE A CA 1
ATOM 575 C C . PHE A 1 80 ? -5.046 12.353 8.296 1.00 86.06 80 PHE A C 1
ATOM 577 O O . PHE A 1 80 ? -4.830 12.441 7.092 1.00 86.06 80 PHE A O 1
ATOM 584 N N . GLY A 1 81 ? -5.593 11.266 8.848 1.00 84.50 81 GLY A N 1
ATOM 585 C CA . GLY A 1 81 ? -5.971 10.081 8.083 1.00 84.50 81 GLY A CA 1
ATOM 586 C C . GLY A 1 81 ? -7.007 10.393 7.005 1.00 84.50 81 GLY A C 1
ATOM 587 O O . GLY A 1 81 ? -6.851 9.952 5.871 1.00 84.50 81 GLY A O 1
ATOM 588 N N . LEU A 1 82 ? -8.018 11.209 7.316 1.00 84.94 82 LEU A N 1
ATOM 589 C CA . LEU A 1 82 ? -9.021 11.643 6.345 1.00 84.94 82 LEU A CA 1
ATOM 590 C C . LEU A 1 82 ? -8.415 12.549 5.264 1.00 84.94 82 LEU A C 1
ATOM 592 O O . LEU A 1 82 ? -8.672 12.338 4.083 1.00 84.94 82 LEU A O 1
ATOM 596 N N . ALA A 1 83 ? -7.586 13.524 5.645 1.00 83.31 83 ALA A N 1
ATOM 597 C CA . ALA A 1 83 ? -6.911 14.413 4.699 1.00 83.31 83 ALA A CA 1
ATOM 598 C C . ALA A 1 83 ? -5.978 13.638 3.752 1.00 83.31 83 ALA A C 1
ATOM 600 O O . ALA A 1 83 ? -6.000 13.859 2.539 1.00 83.31 83 ALA A O 1
ATOM 601 N N . ALA A 1 84 ? -5.208 12.685 4.287 1.00 79.06 84 ALA A N 1
ATOM 602 C CA . ALA A 1 84 ? -4.379 11.779 3.501 1.00 79.06 84 ALA A CA 1
ATOM 603 C C . ALA A 1 84 ? -5.243 10.932 2.558 1.00 79.06 84 ALA A C 1
ATOM 605 O O . ALA A 1 84 ? -4.983 10.889 1.359 1.00 79.06 84 ALA A O 1
ATOM 606 N N . ALA A 1 85 ? -6.320 10.330 3.065 1.00 76.81 85 ALA A N 1
ATOM 607 C CA . ALA A 1 85 ? -7.216 9.503 2.268 1.00 76.81 85 ALA A CA 1
ATOM 608 C C . ALA A 1 85 ? -7.850 10.284 1.102 1.00 76.81 85 ALA A C 1
ATOM 610 O O . ALA A 1 85 ? -7.859 9.783 -0.019 1.00 76.81 85 ALA A O 1
ATOM 611 N N . ILE A 1 86 ? -8.297 11.525 1.328 1.00 78.94 86 ILE A N 1
ATOM 612 C CA . ILE A 1 86 ? -8.825 12.409 0.273 1.00 78.94 86 ILE A CA 1
ATOM 613 C C . ILE A 1 86 ? -7.737 12.742 -0.756 1.00 78.94 86 ILE A C 1
ATOM 615 O O . ILE A 1 86 ? -7.982 12.689 -1.958 1.00 78.94 86 ILE A O 1
ATOM 619 N N . THR A 1 87 ? -6.523 13.048 -0.298 1.00 76.12 87 THR A N 1
ATOM 620 C CA . THR A 1 87 ? -5.411 13.423 -1.184 1.00 76.12 87 THR A CA 1
ATOM 621 C C . THR A 1 87 ? -4.969 12.261 -2.075 1.00 76.12 87 THR A C 1
ATOM 623 O O . THR A 1 87 ? -4.643 12.481 -3.237 1.00 76.12 87 THR A O 1
ATOM 626 N N . VAL A 1 88 ? -4.965 11.022 -1.571 1.00 72.06 88 VAL A N 1
ATOM 627 C CA . VAL A 1 88 ? -4.604 9.841 -2.379 1.00 72.06 88 VAL A CA 1
ATOM 628 C C . VAL A 1 88 ? -5.791 9.350 -3.224 1.00 72.06 88 VAL A C 1
ATOM 630 O O . VAL A 1 88 ? -5.592 8.828 -4.318 1.00 72.06 88 VAL A O 1
ATOM 633 N N . SER A 1 89 ? -7.030 9.580 -2.776 1.00 74.38 89 SER A N 1
ATOM 634 C CA . SER A 1 89 ? -8.266 9.251 -3.508 1.00 74.38 89 SER A CA 1
ATOM 635 C C . SER A 1 89 ? -8.375 9.940 -4.873 1.00 74.38 89 SER A C 1
ATOM 637 O O . SER A 1 89 ? -8.963 9.366 -5.787 1.00 74.38 89 SER A O 1
ATOM 639 N N . THR A 1 90 ? -7.745 11.104 -5.062 1.00 73.12 90 THR A N 1
ATOM 640 C CA . THR A 1 90 ? -7.663 11.765 -6.379 1.00 73.12 90 THR A CA 1
ATOM 641 C C . THR A 1 90 ? -6.701 11.082 -7.352 1.00 73.12 90 THR A C 1
ATOM 643 O O . THR A 1 90 ? -6.809 11.296 -8.553 1.00 73.12 90 THR A O 1
ATOM 646 N N . ARG A 1 91 ? -5.766 10.261 -6.858 1.00 73.88 91 ARG A N 1
ATOM 647 C CA . ARG A 1 91 ? -4.783 9.537 -7.683 1.00 73.88 91 ARG A CA 1
ATOM 648 C C . ARG A 1 91 ? -5.178 8.089 -7.927 1.00 73.88 91 ARG A C 1
ATOM 650 O O . ARG A 1 91 ? -4.814 7.509 -8.941 1.00 73.88 91 ARG A O 1
ATOM 657 N N . ILE A 1 92 ? -5.881 7.490 -6.969 1.00 68.62 92 ILE A N 1
ATOM 658 C CA . ILE A 1 92 ? -6.234 6.074 -6.987 1.00 68.62 92 ILE A CA 1
ATOM 659 C C . ILE A 1 92 ? -7.744 5.957 -6.725 1.00 68.62 92 ILE A C 1
ATOM 661 O O . ILE A 1 92 ? -8.167 5.976 -5.565 1.00 68.62 92 ILE A O 1
ATOM 665 N N . PRO A 1 93 ? -8.573 5.791 -7.774 1.00 70.19 93 PRO A N 1
ATOM 666 C CA . PRO A 1 93 ? -10.034 5.746 -7.646 1.00 70.19 93 PRO A CA 1
ATOM 667 C C . PRO A 1 93 ? -10.556 4.645 -6.709 1.00 70.19 93 PRO A C 1
ATOM 669 O O . PRO A 1 93 ? -11.603 4.802 -6.078 1.00 70.19 93 PRO A O 1
ATOM 672 N N . SER A 1 94 ? -9.816 3.540 -6.553 1.00 73.19 94 SER A N 1
ATOM 673 C CA . SER A 1 94 ? -10.179 2.455 -5.629 1.00 73.19 94 SER A CA 1
ATOM 674 C C . SER A 1 94 ? -10.121 2.868 -4.153 1.00 73.19 94 SER A C 1
ATOM 676 O O . SER A 1 94 ? -10.816 2.279 -3.324 1.00 73.19 94 SER A O 1
ATOM 678 N N . ILE A 1 95 ? -9.367 3.917 -3.808 1.00 74.81 95 ILE A N 1
ATOM 679 C CA . ILE A 1 95 ? -9.328 4.448 -2.441 1.00 74.81 95 ILE A CA 1
ATOM 680 C C . ILE A 1 95 ? -10.651 5.125 -2.087 1.00 74.81 95 ILE A C 1
ATOM 682 O O . ILE A 1 95 ? -11.129 4.961 -0.968 1.00 74.81 95 ILE A O 1
ATOM 686 N N . THR A 1 96 ? -11.303 5.806 -3.031 1.00 73.62 96 THR A N 1
ATOM 687 C CA . THR A 1 96 ? -12.646 6.377 -2.824 1.00 73.62 96 THR A CA 1
ATOM 688 C C . THR A 1 96 ? -13.653 5.283 -2.478 1.00 73.62 96 THR A C 1
ATOM 690 O O . THR A 1 96 ? -14.454 5.435 -1.550 1.00 73.62 96 THR A O 1
ATOM 693 N N . ALA A 1 97 ? -13.559 4.146 -3.178 1.00 75.44 97 ALA A N 1
ATOM 694 C CA . ALA A 1 97 ? -14.374 2.971 -2.900 1.00 75.44 97 ALA A CA 1
ATOM 695 C C . ALA A 1 97 ? -14.137 2.451 -1.463 1.00 75.44 97 ALA A C 1
ATOM 697 O O . ALA A 1 97 ? -15.067 2.208 -0.692 1.00 75.44 97 ALA A O 1
ATOM 698 N N . TYR A 1 98 ? -12.869 2.344 -1.071 1.00 78.94 98 TYR A N 1
ATOM 699 C CA . TYR A 1 98 ? -12.475 1.893 0.260 1.00 78.94 98 TYR A CA 1
ATOM 700 C C . TYR A 1 98 ? -12.921 2.845 1.387 1.00 78.94 98 TYR A C 1
ATOM 702 O O . TYR A 1 98 ? -13.435 2.388 2.409 1.00 78.94 98 TYR A O 1
ATOM 710 N N . ILE A 1 99 ? -12.786 4.165 1.202 1.00 80.38 99 ILE A N 1
ATOM 711 C CA . ILE A 1 99 ? -13.236 5.177 2.175 1.00 80.38 99 ILE A CA 1
ATOM 712 C C . ILE A 1 99 ? -14.748 5.068 2.395 1.00 80.38 99 ILE A C 1
ATOM 714 O O . ILE A 1 99 ? -15.201 5.040 3.541 1.00 80.38 99 ILE A O 1
ATOM 718 N N . GLY A 1 100 ? -15.530 4.968 1.314 1.00 81.31 100 GLY A N 1
ATOM 719 C CA . GLY A 1 100 ? -16.984 4.819 1.400 1.00 81.31 100 GLY A CA 1
ATOM 720 C C . GLY A 1 100 ? -17.394 3.577 2.195 1.00 81.31 100 GLY A C 1
ATOM 721 O O . GLY A 1 100 ? -18.216 3.672 3.109 1.00 81.31 100 GLY A O 1
ATOM 722 N N . LEU A 1 101 ? -16.751 2.435 1.928 1.00 82.88 101 LEU A N 1
ATOM 723 C CA . LEU A 1 101 ? -16.963 1.193 2.676 1.00 82.88 101 LEU A CA 1
ATOM 724 C C . LEU A 1 101 ? -16.641 1.362 4.171 1.00 82.88 101 LEU A C 1
ATOM 726 O O . LEU A 1 101 ? -17.429 0.965 5.032 1.00 82.88 101 LEU A O 1
ATOM 730 N N . MET A 1 102 ? -15.503 1.983 4.492 1.00 84.44 102 MET A N 1
ATOM 731 C CA . MET A 1 102 ? -15.089 2.211 5.878 1.00 84.44 102 MET A CA 1
ATOM 732 C C . MET A 1 102 ? -16.069 3.111 6.638 1.00 84.44 102 MET A C 1
ATOM 734 O O . MET A 1 102 ? -16.347 2.852 7.810 1.00 84.44 102 MET A O 1
ATOM 738 N N . LEU A 1 103 ? -16.650 4.129 5.999 1.00 85.38 103 LEU A N 1
ATOM 739 C CA . LEU A 1 103 ? -17.672 4.985 6.617 1.00 85.38 103 LEU A CA 1
ATOM 740 C C . LEU A 1 103 ? -18.987 4.237 6.870 1.00 85.38 103 LEU A C 1
ATOM 742 O O . LEU A 1 103 ? -19.569 4.378 7.948 1.00 85.38 103 LEU A O 1
ATOM 746 N N . ILE A 1 104 ? -19.416 3.395 5.923 1.00 86.00 104 ILE A N 1
ATOM 747 C CA . ILE A 1 104 ? -20.623 2.561 6.056 1.00 86.00 104 ILE A CA 1
ATOM 748 C C . ILE A 1 104 ? -20.514 1.606 7.250 1.00 86.00 104 ILE A C 1
ATOM 750 O O . ILE A 1 104 ? -21.527 1.304 7.869 1.00 86.00 104 ILE A O 1
ATOM 754 N N . ILE A 1 105 ? -19.309 1.158 7.614 1.00 86.75 105 ILE A N 1
ATOM 755 C CA . ILE A 1 105 ? -19.092 0.262 8.761 1.00 86.75 105 ILE A CA 1
ATOM 756 C C . ILE A 1 105 ? -18.866 1.053 10.060 1.00 86.75 105 ILE A C 1
ATOM 758 O O . ILE A 1 105 ? -19.465 0.754 11.098 1.00 86.75 105 ILE A O 1
ATOM 762 N N . SER A 1 106 ? -18.007 2.073 10.024 1.00 85.69 106 SER A N 1
ATOM 763 C CA . SER A 1 106 ? -17.543 2.780 11.227 1.00 85.69 106 SER A CA 1
ATOM 764 C C . SER A 1 106 ? -18.602 3.682 11.867 1.00 85.69 106 SER A C 1
ATOM 766 O O . SER A 1 106 ? -18.673 3.752 13.100 1.00 85.69 106 SER A O 1
ATOM 768 N N . ILE A 1 107 ? -19.459 4.341 11.077 1.00 89.25 107 ILE A N 1
ATOM 769 C CA . ILE A 1 107 ? -20.512 5.223 11.605 1.00 89.25 107 ILE A CA 1
ATOM 770 C C . ILE A 1 107 ? -21.548 4.415 12.408 1.00 89.25 107 ILE A C 1
ATOM 772 O O . ILE A 1 107 ? -21.754 4.744 13.583 1.00 89.25 107 ILE A O 1
ATOM 776 N N . PRO A 1 108 ? -22.153 3.331 11.870 1.00 89.81 108 PRO A N 1
ATOM 777 C CA . PRO A 1 108 ? -23.031 2.464 12.652 1.00 89.81 108 PRO A CA 1
ATOM 778 C C . PRO A 1 108 ? -22.364 1.920 13.911 1.00 89.81 108 PRO A C 1
ATOM 780 O O . PRO A 1 108 ? -22.948 1.993 14.990 1.00 89.81 108 PRO A O 1
ATOM 783 N N . ALA A 1 109 ? -21.130 1.419 13.799 1.00 89.00 109 ALA A N 1
ATOM 784 C CA . ALA A 1 109 ? -20.406 0.860 14.936 1.00 89.00 109 ALA A CA 1
ATOM 785 C C . ALA A 1 109 ? -20.246 1.889 16.068 1.00 89.00 109 ALA A C 1
ATOM 787 O O . ALA A 1 109 ? -20.509 1.583 17.234 1.00 89.00 109 ALA A O 1
ATOM 788 N N . THR A 1 110 ? -19.897 3.131 15.725 1.00 87.75 110 THR A N 1
ATOM 789 C CA . THR A 1 110 ? -19.737 4.220 16.698 1.00 87.75 110 THR A CA 1
ATOM 790 C C . THR A 1 110 ? -21.067 4.577 17.358 1.00 87.75 110 THR A C 1
ATOM 792 O O . THR A 1 110 ? -21.148 4.648 18.586 1.00 87.75 110 THR A O 1
ATOM 795 N N . VAL A 1 111 ? -22.136 4.749 16.572 1.00 90.06 111 VAL A N 1
ATOM 796 C CA . VAL A 1 111 ? -23.458 5.106 17.110 1.00 90.06 111 VAL A CA 1
ATOM 797 C C . VAL A 1 111 ? -23.999 4.007 18.021 1.00 90.06 111 VAL A C 1
ATOM 799 O O . VAL A 1 111 ? -24.498 4.305 19.108 1.00 90.06 111 VAL A O 1
ATOM 802 N N . LEU A 1 112 ? -23.851 2.739 17.633 1.00 90.94 112 LEU A N 1
ATOM 803 C CA . LEU A 1 112 ? -24.287 1.600 18.441 1.00 90.94 112 LEU A CA 1
ATOM 804 C C . LEU A 1 112 ? -23.479 1.464 19.728 1.00 90.94 112 LEU A C 1
ATOM 806 O O . LEU A 1 112 ? -24.060 1.220 20.784 1.00 90.94 112 LEU A O 1
ATOM 810 N N . THR A 1 113 ? -22.169 1.699 19.670 1.00 88.75 113 THR A N 1
ATOM 811 C CA . THR A 1 113 ? -21.311 1.707 20.861 1.00 88.75 113 THR A CA 1
ATOM 812 C C . THR A 1 113 ? -21.753 2.790 21.847 1.00 88.75 113 THR A C 1
ATOM 814 O O . THR A 1 113 ? -21.938 2.513 23.033 1.00 88.75 113 THR A O 1
ATOM 817 N N . VAL A 1 114 ? -22.015 4.012 21.367 1.00 87.88 114 VAL A N 1
ATOM 818 C CA . VAL A 1 114 ? -22.481 5.126 22.211 1.00 87.88 114 VAL A CA 1
ATOM 819 C C . VAL A 1 114 ? -23.886 4.873 22.764 1.00 87.88 1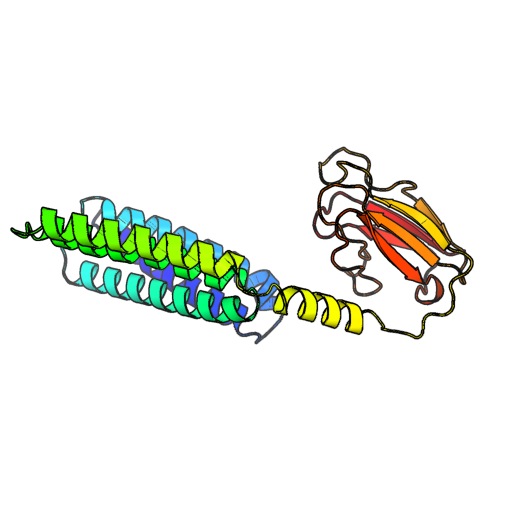14 VAL A C 1
ATOM 821 O O . VAL A 1 114 ? -24.136 5.134 23.943 1.00 87.88 114 VAL A O 1
ATOM 824 N N . ALA A 1 115 ? -24.807 4.362 21.946 1.00 89.06 115 ALA A N 1
ATOM 825 C CA . ALA A 1 115 ? -26.170 4.044 22.368 1.00 89.06 115 ALA A CA 1
ATOM 826 C C . ALA A 1 115 ? -26.192 2.934 23.433 1.00 89.06 115 ALA A C 1
ATOM 828 O O . ALA A 1 115 ? -26.923 3.047 24.419 1.00 89.06 115 ALA A O 1
ATOM 829 N N . SER A 1 116 ? -25.351 1.908 23.260 1.00 90.88 116 SER A N 1
ATOM 830 C CA . SER A 1 116 ? -25.149 0.826 24.228 1.00 90.88 116 SER A CA 1
ATOM 831 C C . SER A 1 116 ? -24.600 1.367 25.551 1.00 90.88 116 SER A C 1
ATOM 833 O O . SER A 1 116 ? -25.184 1.134 26.611 1.00 90.88 116 SER A O 1
ATOM 835 N N . TYR A 1 117 ? -23.546 2.189 25.491 1.00 90.00 117 TYR A N 1
ATOM 836 C CA . TYR A 1 117 ? -22.939 2.802 26.674 1.00 90.00 117 TYR A CA 1
ATOM 837 C C . TYR A 1 117 ? -23.921 3.692 27.451 1.00 90.00 117 TYR A C 1
ATOM 839 O O . TYR A 1 117 ? -23.995 3.620 28.677 1.00 90.00 117 TYR A O 1
ATOM 847 N N . LYS A 1 118 ? -24.728 4.500 26.749 1.00 91.62 118 LYS A N 1
ATOM 848 C CA . LYS A 1 118 ? -25.742 5.371 27.367 1.00 91.62 118 LYS A CA 1
ATOM 849 C C . LYS A 1 118 ? -27.007 4.633 27.825 1.00 91.62 118 LYS A C 1
ATOM 851 O O . LYS A 1 118 ? -27.898 5.285 28.364 1.00 91.62 118 LYS A O 1
ATOM 856 N N . ARG A 1 119 ? -27.107 3.312 27.619 1.00 91.62 119 ARG A N 1
ATOM 857 C CA . ARG A 1 119 ? -28.291 2.487 27.934 1.00 91.62 119 ARG A CA 1
ATOM 858 C C . ARG A 1 119 ? -29.596 3.104 27.419 1.00 91.62 119 ARG A C 1
ATOM 860 O O . ARG A 1 119 ? -30.571 3.237 28.157 1.00 91.62 119 ARG A O 1
ATOM 867 N N . THR A 1 120 ? -29.610 3.530 26.158 1.00 91.00 120 THR A N 1
ATOM 868 C CA . THR A 1 120 ? -30.793 4.188 25.591 1.00 91.00 120 THR A CA 1
ATOM 869 C C . THR A 1 120 ? -31.988 3.222 25.535 1.00 91.00 120 THR A C 1
ATOM 871 O O . THR A 1 120 ? -31.825 2.061 25.151 1.00 91.00 120 THR A O 1
ATOM 874 N N . PRO A 1 121 ? -33.215 3.676 25.861 1.00 90.19 121 PRO A N 1
ATOM 875 C CA . PRO A 1 121 ? -34.398 2.806 25.854 1.00 90.19 121 PRO A CA 1
ATOM 876 C C . PRO A 1 121 ? -34.737 2.295 24.445 1.00 90.19 121 PRO A C 1
ATOM 878 O O . PRO A 1 121 ? -35.367 1.253 24.287 1.00 90.19 121 PRO A O 1
ATOM 881 N N . TYR A 1 122 ? -34.265 3.000 23.413 1.00 92.25 122 TYR A N 1
ATOM 882 C CA . TYR A 1 122 ? -34.489 2.684 22.004 1.00 92.25 122 TYR A CA 1
ATOM 883 C C . TYR A 1 122 ? -33.332 1.917 21.347 1.00 92.25 122 TYR A C 1
ATOM 885 O O . TYR A 1 122 ? -33.286 1.846 20.121 1.00 92.25 122 TYR A O 1
ATOM 893 N N . PHE A 1 123 ? -32.401 1.337 22.117 1.00 90.94 123 PHE A N 1
ATOM 894 C CA . PHE A 1 123 ? -31.217 0.655 21.576 1.00 90.94 123 PHE A CA 1
ATOM 895 C C . PHE A 1 123 ? -31.553 -0.337 20.450 1.00 90.94 123 PHE A C 1
ATOM 897 O O . PHE A 1 123 ? -30.992 -0.236 19.364 1.00 90.94 123 PHE A O 1
ATOM 904 N N . LYS A 1 124 ? -32.545 -1.217 20.660 1.00 90.44 124 LYS A N 1
ATOM 905 C CA . LYS A 1 124 ? -32.980 -2.203 19.652 1.00 90.44 124 LYS A CA 1
ATOM 906 C C . LYS A 1 124 ? -33.446 -1.548 18.347 1.00 90.44 124 LYS A C 1
ATOM 908 O O . LYS A 1 124 ? -33.085 -2.016 17.273 1.00 90.44 124 LYS A O 1
ATOM 913 N N . ALA A 1 125 ? -34.220 -0.466 18.433 1.00 90.56 125 ALA A N 1
ATOM 914 C CA . ALA A 1 125 ? -34.712 0.251 17.258 1.00 90.56 125 ALA A CA 1
ATOM 915 C C . ALA A 1 125 ? -33.563 0.929 16.494 1.00 90.56 125 ALA A C 1
ATOM 917 O O . ALA A 1 125 ? -33.492 0.827 15.272 1.00 90.56 125 ALA A O 1
ATOM 918 N N . ILE A 1 126 ? -32.620 1.545 17.216 1.00 90.38 126 ILE A N 1
ATOM 919 C CA . ILE A 1 126 ? -31.411 2.145 16.636 1.00 90.38 126 ILE A CA 1
ATOM 920 C C . ILE A 1 126 ? -30.582 1.074 15.911 1.00 90.38 126 ILE A C 1
ATOM 922 O O . ILE A 1 126 ? -30.171 1.297 14.776 1.00 90.38 126 ILE A O 1
ATOM 926 N N . THR A 1 127 ? -30.389 -0.109 16.508 1.00 90.38 127 THR A N 1
ATOM 927 C CA . THR A 1 127 ? -29.682 -1.229 15.862 1.00 90.38 127 THR A CA 1
ATOM 928 C C . THR A 1 127 ? -30.319 -1.636 14.541 1.00 90.38 127 THR A C 1
ATOM 930 O O . THR A 1 127 ? -29.614 -1.722 13.540 1.00 90.38 127 THR A O 1
ATOM 933 N N . VAL A 1 128 ? -31.639 -1.835 14.509 1.00 92.94 128 VAL A N 1
ATOM 934 C CA . VAL A 1 128 ? -32.346 -2.225 13.278 1.00 92.94 128 VAL A CA 1
ATOM 935 C C . VAL A 1 128 ? -32.169 -1.160 12.191 1.00 92.94 128 VAL A C 1
ATOM 937 O O . VAL A 1 128 ? -31.824 -1.505 11.064 1.00 92.94 128 VAL A O 1
ATOM 940 N N . ILE A 1 129 ? -32.333 0.126 12.524 1.00 92.62 129 ILE A N 1
ATOM 941 C CA . ILE A 1 129 ? -32.186 1.227 11.558 1.00 92.62 129 ILE A CA 1
ATOM 942 C C . ILE A 1 129 ? -30.777 1.249 10.958 1.00 92.62 129 ILE A C 1
ATOM 944 O O . ILE A 1 129 ? -30.632 1.313 9.740 1.00 92.62 129 ILE A O 1
ATOM 948 N N . PHE A 1 130 ? -29.740 1.164 11.792 1.00 91.94 130 PHE A N 1
ATOM 949 C CA . PHE A 1 130 ? -28.356 1.232 11.326 1.00 91.94 130 PHE A CA 1
ATOM 950 C C . PHE A 1 130 ? -27.923 -0.006 10.533 1.00 91.94 130 PHE A C 1
ATOM 952 O O . PHE A 1 130 ? -27.187 0.136 9.561 1.00 91.94 130 PHE A O 1
ATOM 959 N N . VAL A 1 131 ? -28.406 -1.200 10.891 1.00 89.62 131 VAL A N 1
ATOM 96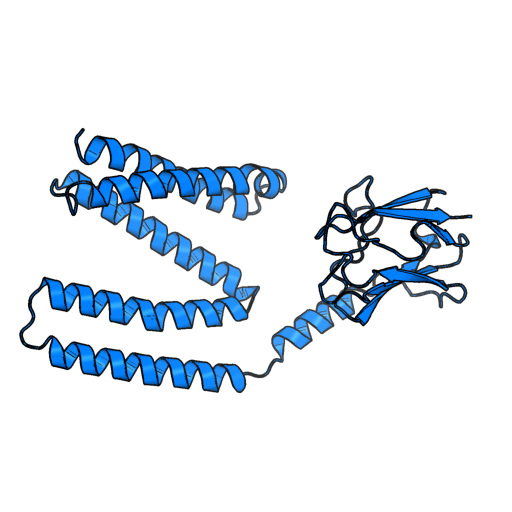0 C CA . VAL A 1 131 ? -28.160 -2.422 10.108 1.00 89.62 131 VAL A CA 1
ATOM 961 C C . VAL A 1 131 ? -28.836 -2.324 8.740 1.00 89.62 131 VAL A C 1
ATOM 963 O O . VAL A 1 131 ? -28.188 -2.568 7.726 1.00 89.62 131 VAL A O 1
ATOM 966 N N . MET A 1 132 ? -30.102 -1.897 8.688 1.00 91.31 132 MET A N 1
ATOM 967 C CA . MET A 1 132 ? -30.814 -1.693 7.421 1.00 91.31 132 MET A CA 1
ATOM 968 C C . MET A 1 132 ? -30.127 -0.630 6.557 1.00 91.31 132 MET A C 1
ATOM 970 O O . MET A 1 132 ? -29.908 -0.854 5.370 1.00 91.31 132 MET A O 1
ATOM 974 N N . ALA A 1 133 ? -29.722 0.495 7.150 1.00 89.88 133 ALA A N 1
ATOM 975 C CA . ALA A 1 133 ? -29.003 1.553 6.448 1.00 89.88 133 ALA A CA 1
ATOM 976 C C . ALA A 1 133 ? -27.640 1.084 5.915 1.00 89.88 133 ALA A C 1
ATOM 978 O O . ALA A 1 133 ? -27.289 1.422 4.789 1.00 89.88 133 ALA A O 1
ATOM 979 N N . ALA A 1 134 ? -26.891 0.278 6.675 1.00 88.44 134 ALA A N 1
ATOM 980 C CA . ALA A 1 134 ? -25.611 -0.269 6.227 1.00 88.44 134 ALA A CA 1
ATOM 981 C C . ALA A 1 134 ? -25.780 -1.266 5.070 1.00 88.44 134 ALA A C 1
ATOM 983 O O . ALA A 1 134 ? -25.008 -1.225 4.115 1.00 88.44 134 ALA A O 1
ATOM 984 N N . VAL A 1 135 ? -26.811 -2.119 5.113 1.00 89.50 135 VAL A N 1
ATOM 985 C CA . VAL A 1 135 ? -27.131 -3.053 4.020 1.00 89.50 135 VAL A CA 1
ATOM 986 C C . VAL A 1 135 ? -27.547 -2.293 2.761 1.00 89.50 135 VAL A C 1
ATOM 988 O O . VAL A 1 135 ? -27.010 -2.551 1.686 1.00 89.50 135 VAL A O 1
ATOM 991 N N . VAL A 1 136 ? -28.457 -1.322 2.877 1.00 91.75 136 VAL A N 1
ATOM 992 C CA . VAL A 1 136 ? -28.900 -0.495 1.740 1.00 91.75 136 VAL A CA 1
ATOM 993 C C . VAL A 1 136 ? -27.739 0.332 1.183 1.00 91.75 136 VAL A C 1
ATOM 995 O O . VAL A 1 136 ? -27.529 0.364 -0.026 1.00 91.75 136 VAL A O 1
ATOM 998 N N . GLY A 1 137 ? -26.941 0.954 2.052 1.00 85.19 137 GLY A N 1
ATOM 999 C CA . GLY A 1 137 ? -25.768 1.731 1.661 1.00 85.19 137 GLY A CA 1
ATOM 1000 C C . GLY A 1 137 ? -24.715 0.875 0.963 1.00 85.19 137 GLY A C 1
ATOM 1001 O O . GLY A 1 137 ? -24.273 1.226 -0.124 1.00 85.19 137 GLY A O 1
ATOM 1002 N N . GLY A 1 138 ? -24.362 -0.278 1.537 1.00 84.69 138 GLY A N 1
ATOM 1003 C CA . GLY A 1 138 ? -23.375 -1.199 0.971 1.00 84.69 138 GLY A CA 1
ATOM 1004 C C . GLY A 1 138 ? -23.814 -1.809 -0.361 1.00 84.69 138 GLY A C 1
ATOM 1005 O O . GLY A 1 138 ? -23.020 -1.865 -1.295 1.00 84.69 138 GLY A O 1
ATOM 1006 N N . THR A 1 139 ? -25.083 -2.208 -0.483 1.00 83.62 139 THR A N 1
ATOM 1007 C CA . THR A 1 139 ? -25.635 -2.738 -1.745 1.00 83.62 139 THR A CA 1
ATOM 1008 C C . THR A 1 139 ? -25.689 -1.671 -2.831 1.00 83.62 139 THR A C 1
ATOM 1010 O O . THR A 1 139 ? -25.231 -1.920 -3.942 1.00 83.62 139 THR A O 1
ATOM 1013 N N . THR A 1 140 ? -26.163 -0.464 -2.508 1.00 84.62 140 THR A N 1
ATOM 1014 C CA . THR A 1 140 ? -26.158 0.674 -3.439 1.00 84.62 140 THR A CA 1
ATOM 1015 C C . THR A 1 140 ? -24.732 0.984 -3.886 1.00 84.62 140 THR A C 1
ATOM 1017 O O . THR A 1 140 ? -24.463 1.064 -5.078 1.00 84.62 140 THR A O 1
ATOM 1020 N N . PHE A 1 141 ? -23.791 1.075 -2.948 1.00 81.19 141 PHE A N 1
ATOM 1021 C CA . PHE A 1 141 ? -22.388 1.350 -3.241 1.00 81.19 141 PHE A CA 1
ATOM 1022 C C . PHE A 1 141 ? -21.746 0.290 -4.144 1.00 81.19 141 PHE A C 1
ATOM 1024 O O . PHE A 1 141 ? -21.061 0.632 -5.103 1.00 81.19 141 PHE A O 1
ATOM 1031 N N . TYR A 1 142 ? -22.006 -0.992 -3.876 1.00 81.06 142 TYR A N 1
ATOM 1032 C CA . TYR A 1 142 ? -21.515 -2.101 -4.692 1.00 81.06 142 TYR A CA 1
ATOM 1033 C C . TYR A 1 142 ? -22.100 -2.075 -6.109 1.00 81.06 142 TYR A C 1
ATOM 1035 O O . TYR A 1 142 ? -21.358 -2.158 -7.083 1.00 81.06 142 TYR A O 1
ATOM 1043 N N . VAL A 1 143 ? -23.420 -1.901 -6.238 1.00 81.81 143 VAL A N 1
ATOM 1044 C CA . VAL A 1 143 ? -24.100 -1.851 -7.541 1.00 81.81 143 VAL A CA 1
ATOM 1045 C C . VAL A 1 143 ? -23.633 -0.646 -8.357 1.00 81.81 143 VAL A C 1
ATOM 1047 O O . VAL A 1 143 ? -23.296 -0.802 -9.526 1.00 81.81 143 VAL A O 1
ATOM 1050 N N . PHE A 1 144 ? -23.538 0.540 -7.752 1.00 71.94 144 PHE A N 1
ATOM 1051 C CA . PHE A 1 144 ? -23.013 1.719 -8.441 1.00 71.94 144 PHE A CA 1
ATOM 1052 C C . PHE A 1 144 ? -21.530 1.575 -8.794 1.00 71.94 144 PHE A C 1
ATOM 1054 O O . PHE A 1 144 ? -21.146 2.004 -9.874 1.00 71.94 144 PHE A O 1
ATOM 1061 N N . GLY A 1 145 ? -20.721 0.916 -7.958 1.00 69.31 145 GLY A N 1
ATOM 1062 C CA . GLY A 1 145 ? -19.318 0.617 -8.264 1.00 69.31 145 GLY A CA 1
ATOM 1063 C C . GLY A 1 145 ? -19.123 -0.322 -9.463 1.00 69.31 145 GLY A C 1
ATOM 1064 O O . GLY A 1 145 ? -18.108 -0.234 -10.150 1.00 69.31 145 GLY A O 1
ATOM 1065 N N . LEU A 1 146 ? -20.093 -1.197 -9.754 1.00 64.31 146 LEU A N 1
ATOM 1066 C CA . LEU A 1 146 ? -20.087 -2.040 -10.959 1.00 64.31 146 LEU A CA 1
ATOM 1067 C C . LEU A 1 146 ? -20.552 -1.293 -12.218 1.00 64.31 146 LEU A C 1
ATOM 1069 O O . LEU A 1 146 ? -20.192 -1.687 -13.325 1.00 64.31 146 LEU A O 1
ATOM 1073 N N . VAL A 1 147 ? -21.368 -0.246 -12.056 1.00 64.62 147 VAL A N 1
ATOM 1074 C CA . VAL A 1 147 ? -21.978 0.520 -13.159 1.00 64.62 147 VAL A CA 1
ATOM 1075 C C . VAL A 1 147 ? -21.195 1.799 -13.475 1.00 64.62 147 VAL A C 1
ATOM 1077 O O . VAL A 1 147 ? -21.334 2.346 -14.568 1.00 64.62 147 VAL A O 1
ATOM 1080 N N . THR A 1 148 ? -20.340 2.275 -12.563 1.00 60.53 148 THR A N 1
ATOM 1081 C CA . THR A 1 148 ? -19.397 3.357 -12.855 1.00 60.53 148 THR A CA 1
ATOM 1082 C C . THR A 1 148 ? -18.528 2.961 -14.048 1.00 60.53 148 THR A C 1
ATOM 1084 O O . THR A 1 148 ? -17.844 1.936 -13.973 1.00 60.53 148 THR A O 1
ATOM 1087 N N . PRO A 1 149 ? -18.538 3.742 -15.148 1.00 52.03 149 PRO A N 1
ATOM 1088 C CA . PRO A 1 149 ? -17.699 3.467 -16.301 1.00 52.03 149 PRO A CA 1
ATOM 1089 C C . PRO A 1 149 ? -16.251 3.349 -15.841 1.00 52.03 149 PRO A C 1
ATOM 1091 O O . PRO A 1 149 ? -15.747 4.228 -15.141 1.00 52.03 149 PRO A O 1
ATOM 1094 N N . LYS A 1 150 ? -15.551 2.300 -16.273 1.00 54.75 150 LYS A N 1
ATOM 1095 C CA . LYS A 1 150 ? -14.109 2.120 -16.042 1.00 54.75 150 LYS A CA 1
ATOM 1096 C C . LYS A 1 150 ? -13.258 3.117 -16.860 1.00 54.75 150 LYS A C 1
ATOM 1098 O O . LYS A 1 150 ? -12.132 2.829 -17.238 1.00 54.75 150 LYS A O 1
ATOM 1103 N N . ALA A 1 151 ? -13.807 4.296 -17.146 1.00 49.28 151 ALA A N 1
ATOM 1104 C CA . ALA A 1 151 ? -13.330 5.232 -18.156 1.00 49.28 151 ALA A CA 1
ATOM 1105 C C . ALA A 1 151 ? -12.167 6.123 -17.686 1.00 49.28 151 ALA A C 1
ATOM 1107 O O . ALA A 1 151 ? -11.508 6.737 -18.517 1.00 49.28 151 ALA A O 1
ATOM 1108 N N . GLU A 1 152 ? -11.867 6.179 -16.385 1.00 49.28 152 GLU A N 1
ATOM 1109 C CA . GLU A 1 152 ? -10.699 6.925 -15.882 1.00 49.28 152 GLU A CA 1
ATOM 1110 C C . GLU A 1 152 ? -9.437 6.052 -15.839 1.00 49.28 152 GLU A C 1
ATOM 1112 O O . GLU A 1 152 ? -8.327 6.529 -16.047 1.00 49.28 152 GLU A O 1
ATOM 1117 N N . GLN A 1 153 ? -9.598 4.747 -15.604 1.00 48.50 153 GLN A N 1
ATOM 1118 C CA . GLN A 1 153 ? -8.465 3.826 -15.540 1.00 48.50 153 GLN A CA 1
ATOM 1119 C C . GLN A 1 153 ? -7.940 3.518 -16.942 1.00 48.50 153 GLN A C 1
ATOM 1121 O O . GLN A 1 153 ? -6.737 3.429 -17.122 1.00 48.50 153 GLN A O 1
ATOM 1126 N N . GLU A 1 154 ? -8.831 3.473 -17.934 1.00 45.94 154 GLU A N 1
ATOM 1127 C CA . GLU A 1 154 ? -8.477 3.368 -19.350 1.00 45.94 154 GLU A CA 1
ATOM 1128 C C . GLU A 1 154 ? -7.880 4.675 -19.901 1.00 45.94 154 GLU A C 1
ATOM 1130 O O . GLU A 1 154 ? -6.980 4.614 -20.724 1.00 45.94 154 GLU A O 1
ATOM 1135 N N . ASN A 1 155 ? -8.292 5.860 -19.422 1.00 43.00 155 ASN A N 1
ATOM 1136 C CA . ASN A 1 155 ? -7.704 7.133 -19.868 1.00 43.00 155 ASN A CA 1
ATOM 1137 C C . ASN A 1 155 ? -6.360 7.462 -19.215 1.00 43.00 155 ASN A C 1
ATOM 1139 O O . ASN A 1 155 ? -5.524 8.056 -19.881 1.00 43.00 155 ASN A O 1
ATOM 1143 N N . ILE A 1 156 ? -6.110 7.072 -17.961 1.00 47.12 156 ILE A N 1
ATOM 1144 C CA . ILE A 1 156 ? -4.766 7.185 -17.368 1.00 47.12 156 ILE A CA 1
ATOM 1145 C C . ILE A 1 156 ? -3.847 6.111 -17.962 1.00 47.12 156 ILE A C 1
ATOM 1147 O O . ILE A 1 156 ? -2.717 6.419 -18.305 1.00 47.12 156 ILE A O 1
ATOM 1151 N N . GLU A 1 157 ? -4.341 4.890 -18.192 1.00 44.56 157 GLU A N 1
ATOM 1152 C CA . GLU A 1 157 ? -3.587 3.829 -18.873 1.00 44.56 157 GLU A CA 1
ATOM 1153 C C . GLU A 1 157 ? -3.294 4.182 -20.341 1.00 44.56 157 GLU A C 1
ATOM 1155 O O . GLU A 1 157 ? -2.194 3.918 -20.813 1.00 44.56 157 GLU A O 1
ATOM 1160 N N . ASN A 1 158 ? -4.205 4.876 -21.033 1.00 39.84 158 ASN A N 1
ATOM 1161 C CA . ASN A 1 158 ? -3.971 5.404 -22.379 1.00 39.84 158 ASN A CA 1
ATOM 1162 C C . ASN A 1 158 ? -3.163 6.707 -22.391 1.00 39.84 158 ASN A C 1
ATOM 1164 O O . ASN A 1 158 ? -2.472 6.951 -23.368 1.00 39.84 158 ASN A O 1
ATOM 1168 N N . ALA A 1 159 ? -3.205 7.541 -21.347 1.00 40.41 159 ALA A N 1
ATOM 1169 C CA . ALA A 1 159 ? -2.368 8.741 -21.245 1.00 40.41 159 ALA A CA 1
ATOM 1170 C C . ALA A 1 159 ? -0.925 8.402 -20.838 1.00 40.41 159 ALA A C 1
ATOM 1172 O O . ALA A 1 159 ? 0.006 9.039 -21.320 1.00 40.41 159 ALA A O 1
ATOM 1173 N N . GLU A 1 160 ? -0.728 7.368 -20.017 1.00 39.03 160 GLU A N 1
ATOM 1174 C CA . GLU A 1 160 ? 0.583 6.808 -19.676 1.00 39.03 160 GLU A CA 1
ATOM 1175 C C . GLU A 1 160 ? 1.119 5.939 -20.833 1.00 39.03 160 GLU A C 1
ATOM 1177 O O . GLU A 1 160 ? 2.304 6.007 -21.147 1.00 39.03 160 GLU A O 1
ATOM 1182 N N . ALA A 1 161 ? 0.249 5.245 -21.587 1.00 42.28 161 ALA A N 1
ATOM 1183 C CA . ALA A 1 161 ? 0.618 4.646 -22.876 1.00 42.28 161 ALA A CA 1
ATOM 1184 C C . ALA A 1 161 ? 0.924 5.701 -23.959 1.00 42.28 161 ALA A C 1
ATOM 1186 O O . ALA A 1 161 ? 1.830 5.494 -24.759 1.00 42.28 161 ALA A O 1
ATOM 1187 N N . ALA A 1 162 ? 0.233 6.848 -23.967 1.00 38.78 162 ALA A N 1
ATOM 1188 C CA . ALA A 1 162 ? 0.483 7.946 -24.906 1.00 38.78 162 ALA A CA 1
ATOM 1189 C C . ALA A 1 162 ? 1.677 8.833 -24.510 1.00 38.78 162 ALA A C 1
ATOM 1191 O O . ALA A 1 162 ? 2.208 9.544 -25.358 1.00 38.78 162 ALA A O 1
ATOM 1192 N N . GLN A 1 163 ? 2.139 8.785 -23.255 1.00 34.84 163 GLN A N 1
ATOM 1193 C CA . GLN A 1 163 ? 3.434 9.351 -22.854 1.00 34.84 163 GLN A CA 1
ATOM 1194 C C . GLN A 1 163 ? 4.603 8.370 -23.013 1.00 34.84 163 GLN A C 1
ATOM 1196 O O . GLN A 1 163 ? 5.752 8.811 -23.043 1.00 34.84 163 GLN A O 1
ATOM 1201 N N . ASN A 1 164 ? 4.336 7.075 -23.202 1.00 44.25 164 ASN A N 1
ATOM 1202 C CA . ASN A 1 164 ? 5.369 6.090 -23.527 1.00 44.25 164 ASN A CA 1
ATOM 1203 C C . ASN A 1 164 ? 5.857 6.150 -24.986 1.00 44.25 164 ASN A C 1
ATOM 1205 O O . ASN A 1 164 ? 6.781 5.423 -25.343 1.00 44.25 164 ASN A O 1
ATOM 1209 N N . GLU A 1 165 ? 5.348 7.071 -25.808 1.00 42.75 165 GLU A N 1
ATOM 1210 C CA . GLU A 1 165 ? 6.061 7.525 -27.004 1.00 42.75 165 GLU A CA 1
ATOM 1211 C C . GLU A 1 165 ? 7.061 8.626 -26.633 1.00 42.75 165 GLU A C 1
ATOM 1213 O O . GLU A 1 165 ? 6.897 9.799 -26.970 1.00 42.75 165 GLU A O 1
ATOM 1218 N N . THR A 1 166 ? 8.129 8.258 -25.924 1.00 39.66 166 THR A N 1
ATOM 1219 C CA . THR A 1 166 ? 9.331 9.096 -25.937 1.00 39.66 166 THR A CA 1
ATOM 1220 C C . THR A 1 166 ? 10.311 8.505 -26.940 1.00 39.66 166 THR A C 1
ATOM 1222 O O . THR A 1 166 ? 10.876 7.437 -26.717 1.00 39.66 166 THR A O 1
ATOM 1225 N N . THR A 1 167 ? 10.547 9.273 -28.006 1.00 41.84 167 THR A N 1
ATOM 1226 C CA . THR A 1 167 ? 11.486 9.065 -29.129 1.00 41.84 167 THR A CA 1
ATOM 1227 C C . THR A 1 167 ? 10.834 8.399 -30.351 1.00 41.84 167 THR A C 1
ATOM 1229 O O . THR A 1 167 ? 10.129 7.406 -30.194 1.00 41.84 167 THR A O 1
ATOM 1232 N N . PRO A 1 168 ? 11.018 8.934 -31.579 1.00 40.06 168 PRO A N 1
ATOM 1233 C CA . PRO A 1 168 ? 10.404 8.362 -32.773 1.00 40.06 168 PRO A CA 1
ATOM 1234 C C . PRO A 1 168 ? 10.903 6.929 -32.915 1.00 40.06 168 PRO A C 1
ATOM 1236 O O . PRO A 1 168 ? 12.107 6.722 -33.072 1.00 40.06 168 PRO A O 1
ATOM 1239 N N . ALA A 1 169 ? 10.001 5.951 -32.843 1.00 50.56 169 ALA A N 1
ATOM 1240 C CA . ALA A 1 169 ? 10.366 4.560 -33.031 1.00 50.56 169 ALA A CA 1
ATOM 1241 C C . ALA A 1 169 ? 10.907 4.393 -34.455 1.00 50.56 169 ALA A C 1
ATOM 1243 O O . ALA A 1 169 ? 10.162 4.316 -35.437 1.00 50.56 169 ALA A O 1
ATOM 1244 N N . ARG A 1 170 ? 12.236 4.324 -34.578 1.00 67.81 170 ARG A N 1
ATOM 1245 C CA . ARG A 1 170 ? 12.841 3.599 -35.687 1.00 67.81 170 ARG A CA 1
ATOM 1246 C C . ARG A 1 170 ? 12.188 2.221 -35.674 1.00 67.81 170 ARG A C 1
ATOM 1248 O O . ARG A 1 170 ? 12.054 1.608 -34.622 1.00 67.81 170 ARG A O 1
ATOM 1255 N N . ASN A 1 171 ? 11.769 1.735 -36.836 1.00 66.00 171 ASN A N 1
ATOM 1256 C CA . ASN A 1 171 ? 11.273 0.371 -36.954 1.00 66.00 171 ASN A CA 1
ATOM 1257 C C . ASN A 1 171 ? 12.432 -0.587 -36.611 1.00 66.00 171 ASN A C 1
ATOM 1259 O O . ASN A 1 171 ? 13.317 -0.808 -37.444 1.00 66.00 171 ASN A O 1
ATOM 1263 N N . ILE A 1 172 ? 12.486 -1.059 -35.361 1.00 74.56 172 ILE A N 1
ATOM 1264 C CA . ILE A 1 172 ? 13.531 -1.961 -34.870 1.00 74.56 172 ILE A CA 1
ATOM 1265 C C . ILE A 1 172 ? 13.288 -3.312 -35.540 1.00 74.56 172 ILE A C 1
ATOM 1267 O O . ILE A 1 172 ? 12.332 -4.018 -35.238 1.00 74.56 172 ILE A O 1
ATOM 1271 N N . THR A 1 173 ? 14.126 -3.639 -36.518 1.00 68.62 173 THR A N 1
ATOM 1272 C CA . THR A 1 173 ? 13.978 -4.848 -37.345 1.00 68.62 173 THR A CA 1
ATOM 1273 C C . THR A 1 173 ? 14.727 -6.049 -36.767 1.00 68.62 173 THR A C 1
ATOM 1275 O O . THR A 1 173 ? 14.364 -7.185 -37.062 1.00 68.62 173 THR A O 1
ATOM 1278 N N . ASN A 1 174 ? 15.720 -5.805 -35.905 1.00 83.12 174 ASN A N 1
ATOM 1279 C CA . ASN A 1 174 ? 16.561 -6.821 -35.273 1.00 83.12 174 ASN A CA 1
ATOM 1280 C C . ASN A 1 174 ? 16.320 -6.850 -33.759 1.00 83.12 174 ASN A C 1
ATOM 1282 O O . ASN A 1 174 ? 17.101 -6.302 -32.981 1.00 83.12 174 ASN A O 1
ATOM 1286 N N . THR A 1 175 ? 15.223 -7.485 -33.349 1.00 90.38 175 THR A N 1
ATOM 1287 C CA . THR A 1 175 ? 14.838 -7.585 -31.936 1.00 90.38 175 THR A CA 1
ATOM 1288 C C . THR A 1 175 ? 15.199 -8.949 -31.361 1.00 90.38 175 THR A C 1
ATOM 1290 O O . THR A 1 175 ? 14.760 -9.987 -31.861 1.00 90.38 175 THR A O 1
ATOM 1293 N N . VAL A 1 176 ? 15.980 -8.955 -30.284 1.00 94.25 176 VAL A N 1
ATOM 1294 C CA . VAL A 1 176 ? 16.307 -10.151 -29.507 1.00 94.25 176 VAL A CA 1
ATOM 1295 C C . VAL A 1 176 ? 15.245 -10.344 -28.434 1.00 94.25 176 VAL A C 1
ATOM 1297 O O . VAL A 1 176 ? 14.933 -9.423 -27.685 1.00 94.25 176 VAL A O 1
ATOM 1300 N N . LYS A 1 177 ? 14.674 -11.546 -28.353 1.00 94.81 177 LYS A N 1
ATOM 1301 C CA . LYS A 1 177 ? 13.590 -11.851 -27.413 1.00 94.81 177 LYS A CA 1
ATOM 1302 C C . LYS A 1 177 ? 14.117 -12.464 -26.127 1.00 94.81 177 LYS A C 1
ATOM 1304 O O . LYS A 1 177 ? 15.014 -13.304 -26.150 1.00 94.81 177 LYS A O 1
ATOM 1309 N N . THR A 1 178 ? 13.498 -12.087 -25.021 1.00 95.50 178 THR A N 1
ATOM 1310 C CA . THR A 1 178 ? 13.741 -12.639 -23.691 1.00 95.50 178 THR A CA 1
ATOM 1311 C C . THR A 1 178 ? 12.425 -12.715 -22.916 1.00 95.50 178 THR A C 1
ATOM 1313 O O . THR A 1 178 ? 11.475 -11.970 -23.160 1.00 95.50 178 THR A O 1
ATOM 1316 N N . SER A 1 179 ? 12.320 -13.686 -22.020 1.00 96.69 179 SER A N 1
ATOM 1317 C CA . SER A 1 179 ? 11.115 -13.964 -21.246 1.00 96.69 179 SER A CA 1
ATOM 1318 C C . SER A 1 179 ? 11.379 -13.735 -19.771 1.00 96.69 179 SER A C 1
ATOM 1320 O O . SER A 1 179 ? 12.357 -14.245 -19.235 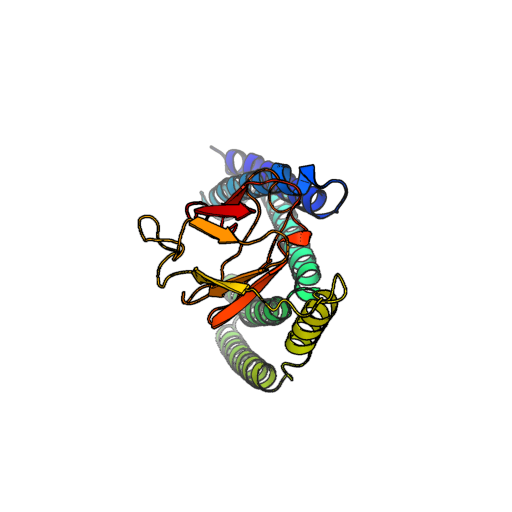1.00 96.69 179 SER A O 1
ATOM 1322 N N . ILE A 1 180 ? 10.449 -13.072 -19.091 1.00 97.88 180 ILE A N 1
ATOM 1323 C CA . ILE A 1 180 ? 10.313 -13.159 -17.637 1.00 97.88 180 ILE A CA 1
ATOM 1324 C C . ILE A 1 180 ? 9.574 -14.463 -17.346 1.00 97.88 180 ILE A C 1
ATOM 1326 O O . ILE A 1 180 ? 8.509 -14.701 -17.919 1.00 97.88 180 ILE A O 1
ATOM 1330 N N . LEU A 1 181 ? 10.178 -15.353 -16.565 1.00 96.94 181 LEU A N 1
ATOM 1331 C CA . LEU A 1 181 ? 9.701 -16.728 -16.430 1.00 96.94 181 LEU A CA 1
ATOM 1332 C C . LEU A 1 181 ? 8.531 -16.856 -15.438 1.00 96.94 181 LEU A C 1
ATOM 1334 O O . LEU A 1 181 ? 8.485 -16.129 -14.448 1.00 96.94 181 LEU A O 1
ATOM 1338 N N . PRO A 1 182 ? 7.615 -17.823 -15.636 1.00 95.19 182 PRO A N 1
ATOM 1339 C CA . PRO A 1 182 ? 6.583 -18.123 -14.650 1.00 95.19 182 PRO A CA 1
ATOM 1340 C C . PRO A 1 182 ? 7.176 -18.436 -13.270 1.00 95.19 182 PRO A C 1
ATOM 1342 O O . PRO A 1 182 ? 8.058 -19.286 -13.140 1.00 95.1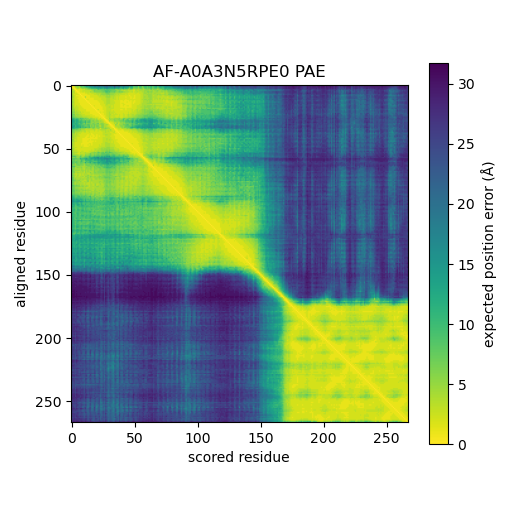9 182 PRO A O 1
ATOM 1345 N N . GLY A 1 183 ? 6.673 -17.771 -12.230 1.00 92.94 183 GLY A N 1
ATOM 1346 C CA . GLY A 1 183 ? 7.143 -17.928 -10.856 1.00 92.94 183 GLY A CA 1
ATOM 1347 C C . GLY A 1 183 ? 8.464 -17.221 -10.537 1.00 92.94 183 GLY A C 1
ATOM 1348 O O . GLY A 1 183 ? 9.001 -17.453 -9.451 1.00 92.94 183 GLY A O 1
ATOM 1349 N N . SER A 1 184 ? 8.996 -16.366 -11.419 1.00 93.81 184 SER A N 1
ATOM 1350 C CA . SER A 1 184 ? 10.250 -15.625 -11.191 1.00 93.81 184 SER A CA 1
ATOM 1351 C C . SER A 1 184 ? 10.191 -14.679 -9.985 1.00 93.81 184 SER A C 1
ATOM 1353 O O . SER A 1 184 ? 11.216 -14.358 -9.380 1.00 93.81 184 SER A O 1
ATOM 1355 N N . SER A 1 185 ? 8.984 -14.257 -9.603 1.00 91.88 185 SER A N 1
ATOM 1356 C CA . SER A 1 185 ? 8.720 -13.481 -8.387 1.00 91.88 185 SER A CA 1
ATOM 1357 C C . SER A 1 185 ? 9.129 -14.191 -7.089 1.00 91.88 185 SER A C 1
ATOM 1359 O O . SER A 1 185 ? 9.452 -13.522 -6.105 1.00 91.88 185 SER A O 1
ATOM 1361 N N . ALA A 1 186 ? 9.181 -15.527 -7.065 1.00 92.00 186 ALA A N 1
ATOM 1362 C CA . ALA A 1 186 ? 9.633 -16.279 -5.898 1.00 92.00 186 ALA A CA 1
ATOM 1363 C C . ALA A 1 186 ? 11.174 -16.399 -5.860 1.00 92.00 186 ALA A C 1
ATOM 1365 O O . ALA A 1 186 ? 11.789 -16.787 -6.859 1.00 92.00 186 ALA A O 1
ATOM 1366 N N . PRO A 1 187 ? 11.828 -16.124 -4.715 1.00 88.00 187 PRO A N 1
ATOM 1367 C CA . PRO A 1 187 ? 13.271 -16.304 -4.575 1.00 88.00 187 PRO A CA 1
ATOM 1368 C C . PRO A 1 187 ? 13.715 -17.746 -4.858 1.00 88.00 187 PRO A C 1
ATOM 1370 O O . PRO A 1 187 ? 13.087 -18.698 -4.400 1.00 88.00 187 PRO A O 1
ATOM 1373 N N . GLY A 1 188 ? 14.831 -17.903 -5.573 1.00 87.50 188 GLY A N 1
ATOM 1374 C CA . GLY A 1 188 ? 15.396 -19.209 -5.938 1.00 87.50 188 GLY A CA 1
ATOM 1375 C C . GLY A 1 188 ? 14.906 -19.766 -7.278 1.00 87.50 188 GLY A C 1
ATOM 1376 O O . GLY A 1 188 ? 15.528 -20.692 -7.797 1.00 87.50 188 GLY A O 1
ATOM 1377 N N . ASN A 1 189 ? 13.862 -19.178 -7.870 1.00 88.31 189 ASN A N 1
ATOM 1378 C CA . ASN A 1 189 ? 13.437 -19.513 -9.225 1.00 88.31 189 ASN A CA 1
ATOM 1379 C C . ASN A 1 189 ? 14.263 -18.756 -10.284 1.00 88.31 189 ASN A C 1
ATOM 1381 O O . ASN A 1 189 ? 14.699 -17.625 -10.039 1.00 88.31 189 ASN A O 1
ATOM 1385 N N . PRO A 1 190 ? 14.465 -19.345 -11.478 1.00 92.94 190 PRO A N 1
ATOM 1386 C CA . PRO A 1 190 ? 15.044 -18.640 -12.617 1.00 92.94 190 PRO A CA 1
ATOM 1387 C C . PRO A 1 190 ? 14.232 -17.388 -12.980 1.00 92.94 190 PRO A C 1
ATOM 1389 O O . PRO A 1 190 ? 13.002 -17.415 -12.971 1.00 92.94 190 PRO A O 1
ATOM 1392 N N . SER A 1 191 ? 14.916 -16.282 -13.289 1.00 94.81 191 SER A N 1
ATOM 1393 C CA . SER A 1 191 ? 14.261 -14.985 -13.512 1.00 94.81 191 SER A CA 1
ATOM 1394 C C . SER A 1 191 ? 13.943 -14.708 -14.979 1.00 94.81 191 SER A C 1
ATOM 1396 O O . SER A 1 191 ? 12.791 -14.451 -15.324 1.00 94.81 191 SER A O 1
ATOM 1398 N N . PHE A 1 192 ? 14.969 -14.765 -15.830 1.00 96.88 192 PHE A N 1
ATOM 1399 C CA . PHE A 1 192 ? 14.900 -14.393 -17.240 1.00 96.88 192 PHE A CA 1
ATOM 1400 C C . PHE A 1 192 ? 15.444 -15.518 -18.123 1.00 96.88 192 PHE A C 1
ATOM 1402 O O . PHE A 1 192 ? 16.395 -16.192 -17.728 1.00 96.88 192 PHE A O 1
ATOM 1409 N N . GLU A 1 193 ? 14.882 -15.679 -19.321 1.00 95.94 193 GLU A N 1
ATOM 1410 C CA . GLU A 1 193 ? 15.351 -16.629 -20.336 1.00 95.94 193 GLU A CA 1
ATOM 1411 C C . GLU A 1 193 ? 15.426 -15.960 -21.723 1.00 95.94 193 GLU A C 1
ATOM 1413 O O . GLU A 1 193 ? 14.381 -15.597 -22.269 1.00 95.94 193 GLU A O 1
ATOM 1418 N N . PRO A 1 194 ? 16.624 -15.794 -22.313 1.00 96.12 194 PRO A N 1
ATOM 1419 C CA . PRO A 1 194 ? 17.926 -16.015 -21.684 1.00 96.12 194 PRO A CA 1
ATOM 1420 C C . PRO A 1 194 ? 18.209 -14.962 -20.596 1.00 96.12 194 PRO A C 1
ATOM 1422 O O . PRO A 1 194 ? 17.748 -13.822 -20.682 1.00 96.12 194 PRO A O 1
ATOM 1425 N N . ALA A 1 195 ? 19.004 -15.332 -19.586 1.00 89.38 195 ALA A N 1
ATOM 1426 C CA . ALA A 1 195 ? 19.427 -14.414 -18.517 1.00 89.38 195 ALA A CA 1
ATOM 1427 C C . ALA A 1 195 ? 20.481 -13.387 -18.972 1.00 89.38 195 ALA A C 1
ATOM 1429 O O . ALA A 1 195 ? 20.559 -12.284 -18.427 1.00 89.38 195 ALA A O 1
ATOM 1430 N N . ASN A 1 196 ? 21.274 -13.758 -19.980 1.00 94.19 196 ASN A N 1
ATOM 1431 C CA . ASN A 1 196 ? 22.248 -12.895 -20.634 1.00 94.19 196 ASN A CA 1
ATOM 1432 C C . ASN A 1 196 ? 21.802 -12.694 -22.082 1.00 94.19 196 ASN A C 1
ATOM 1434 O O . ASN A 1 196 ? 21.765 -13.650 -22.857 1.00 94.19 196 ASN A O 1
ATOM 1438 N N . VAL A 1 197 ? 21.469 -11.460 -22.436 1.00 95.44 197 VAL A N 1
ATOM 1439 C CA . VAL A 1 197 ? 21.029 -11.082 -23.779 1.00 95.44 197 VAL A CA 1
ATOM 1440 C C . VAL A 1 197 ? 22.190 -10.409 -24.498 1.00 95.44 197 VAL A C 1
ATOM 1442 O O . VAL A 1 197 ? 22.799 -9.496 -23.951 1.00 95.44 197 VAL A O 1
ATOM 1445 N N . THR A 1 198 ? 22.494 -10.832 -25.722 1.00 95.62 198 THR A N 1
ATOM 1446 C CA . THR A 1 198 ? 23.440 -10.134 -26.603 1.00 95.62 198 THR A CA 1
ATOM 1447 C C . THR A 1 198 ? 22.670 -9.514 -27.755 1.00 95.62 198 THR A C 1
ATOM 1449 O O . THR A 1 198 ? 21.917 -10.223 -28.421 1.00 95.62 198 THR A O 1
ATOM 1452 N N . VAL A 1 199 ? 22.839 -8.212 -27.976 1.00 94.12 199 VAL A N 1
ATOM 1453 C CA . VAL A 1 199 ? 22.113 -7.442 -28.991 1.00 94.12 199 VAL A CA 1
ATOM 1454 C C . VAL A 1 199 ? 23.087 -6.587 -29.815 1.00 94.12 199 VAL A C 1
ATOM 1456 O O . VAL A 1 199 ? 24.021 -6.022 -29.242 1.00 94.12 199 VAL A O 1
AT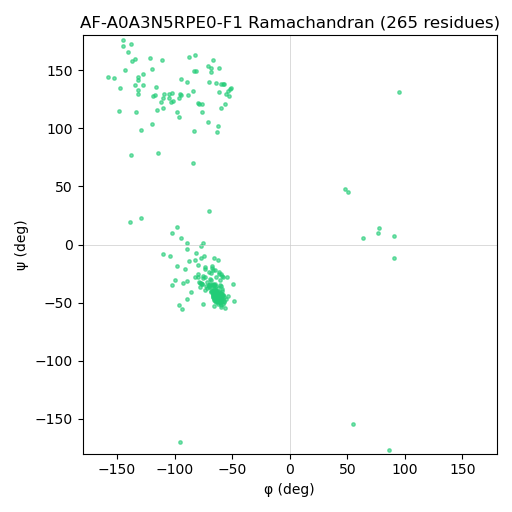OM 1459 N N . PRO A 1 200 ? 22.877 -6.452 -31.136 1.00 91.12 200 PRO A N 1
ATOM 1460 C CA . PRO A 1 200 ? 23.594 -5.471 -31.945 1.00 91.12 200 PRO A CA 1
ATOM 1461 C C . PRO A 1 200 ? 23.320 -4.038 -31.484 1.00 91.12 200 PRO A C 1
ATOM 1463 O O . PRO A 1 200 ? 22.218 -3.734 -31.029 1.00 91.12 200 PRO A O 1
ATOM 1466 N N . ASN A 1 201 ? 24.279 -3.132 -31.695 1.00 88.00 201 ASN A N 1
ATOM 1467 C CA . ASN A 1 201 ? 24.117 -1.703 -31.378 1.00 88.00 201 ASN A CA 1
ATOM 1468 C C . ASN A 1 201 ? 22.884 -1.057 -32.040 1.00 88.00 201 ASN A C 1
ATOM 1470 O O . ASN A 1 201 ? 22.355 -0.083 -31.521 1.00 88.00 201 ASN A O 1
ATOM 1474 N N . ASP A 1 202 ? 22.438 -1.561 -33.195 1.00 88.19 202 ASP A N 1
ATOM 1475 C CA . ASP A 1 202 ? 21.274 -1.053 -33.930 1.00 88.19 202 ASP A CA 1
ATOM 1476 C C . ASP A 1 202 ? 20.006 -1.910 -33.771 1.00 88.19 202 ASP A C 1
ATOM 1478 O O . ASP A 1 202 ? 19.030 -1.712 -34.504 1.00 88.19 202 ASP A O 1
ATOM 1482 N N . GLY A 1 203 ? 20.039 -2.879 -32.853 1.00 91.50 203 GLY A N 1
ATOM 1483 C CA . GLY A 1 203 ? 18.932 -3.774 -32.544 1.00 91.50 203 GLY A CA 1
ATOM 1484 C C . GLY A 1 203 ? 18.089 -3.309 -31.359 1.00 91.50 203 GLY A C 1
ATOM 1485 O O . GLY A 1 203 ? 18.236 -2.207 -30.840 1.00 91.50 203 GLY A O 1
ATOM 1486 N N . GLY A 1 204 ? 17.203 -4.189 -30.905 1.00 94.06 204 GLY A N 1
ATOM 1487 C CA . GLY A 1 204 ? 16.449 -3.988 -29.671 1.00 94.06 204 GLY A CA 1
ATOM 1488 C C . GLY A 1 204 ? 16.303 -5.271 -28.875 1.00 94.06 204 GLY A C 1
ATOM 1489 O O . GLY A 1 204 ? 16.551 -6.367 -29.382 1.00 94.06 204 GLY A O 1
ATOM 1490 N N . ILE A 1 205 ? 15.893 -5.138 -27.621 1.00 95.69 205 ILE A N 1
ATOM 1491 C CA . ILE A 1 205 ? 15.576 -6.272 -26.755 1.00 95.69 205 ILE A CA 1
ATOM 1492 C C . ILE A 1 205 ? 14.101 -6.212 -26.378 1.00 95.69 205 ILE A C 1
ATOM 1494 O O . ILE A 1 205 ? 13.642 -5.185 -25.892 1.00 95.69 205 ILE A O 1
ATOM 1498 N N . GLU A 1 206 ? 13.374 -7.310 -26.569 1.00 95.69 206 GLU A N 1
ATOM 1499 C CA . GLU A 1 206 ? 11.967 -7.449 -26.188 1.00 95.69 206 GLU A CA 1
ATOM 1500 C C . GLU A 1 206 ? 11.826 -8.425 -25.021 1.00 95.69 206 GLU A C 1
ATOM 1502 O O . GLU A 1 206 ? 12.112 -9.616 -25.162 1.00 95.69 206 GLU A O 1
ATOM 1507 N N . TRP A 1 207 ? 11.340 -7.931 -23.883 1.00 97.75 207 TRP A N 1
ATOM 1508 C CA . TRP A 1 207 ? 10.941 -8.753 -22.745 1.00 97.75 207 TRP A CA 1
ATOM 1509 C C . TRP A 1 207 ? 9.449 -9.033 -22.802 1.00 97.75 207 TRP A C 1
ATOM 1511 O O . TRP A 1 207 ? 8.655 -8.101 -22.883 1.00 97.75 207 TRP A O 1
ATOM 1521 N N . THR A 1 208 ? 9.061 -10.302 -22.686 1.00 97.12 208 THR A N 1
ATOM 1522 C CA . THR A 1 208 ? 7.665 -10.707 -22.454 1.00 97.12 208 THR A CA 1
ATOM 1523 C C . THR A 1 208 ? 7.478 -11.136 -21.005 1.00 97.12 208 THR A C 1
ATOM 1525 O O . THR A 1 208 ? 8.227 -11.984 -20.514 1.00 97.12 208 THR A O 1
ATOM 1528 N N . ASN A 1 209 ? 6.471 -10.593 -20.319 1.00 97.38 209 ASN A N 1
ATOM 1529 C CA . ASN A 1 209 ? 6.126 -11.045 -18.976 1.00 97.38 209 ASN A CA 1
ATOM 1530 C C . ASN A 1 209 ? 5.235 -12.297 -19.022 1.00 97.38 209 ASN A C 1
ATOM 1532 O O . ASN A 1 209 ? 4.021 -12.177 -19.164 1.00 97.38 209 ASN A O 1
ATOM 1536 N N . ASN A 1 210 ? 5.829 -13.484 -18.872 1.00 96.62 210 ASN A N 1
ATOM 1537 C CA . ASN A 1 210 ? 5.088 -14.748 -18.767 1.00 96.62 210 ASN A CA 1
ATOM 1538 C C . ASN A 1 210 ? 4.817 -15.170 -17.310 1.00 96.62 210 ASN A C 1
ATOM 1540 O O . ASN A 1 210 ? 4.296 -16.262 -17.077 1.00 96.62 210 ASN A O 1
ATOM 1544 N N . ASP A 1 211 ? 5.152 -14.331 -16.325 1.00 94.69 211 ASP A N 1
ATOM 1545 C CA . ASP A 1 211 ? 4.740 -14.535 -14.938 1.00 94.69 211 ASP A CA 1
ATOM 1546 C C . ASP A 1 211 ? 3.308 -14.020 -14.704 1.00 94.69 211 ASP A C 1
ATOM 1548 O O . ASP A 1 211 ? 2.745 -13.254 -15.490 1.00 94.69 211 ASP A O 1
ATOM 1552 N N . ASN A 1 212 ? 2.691 -14.443 -13.602 1.00 92.12 212 ASN A N 1
ATOM 1553 C CA . ASN A 1 212 ? 1.328 -14.050 -13.239 1.00 92.12 212 ASN A CA 1
ATOM 1554 C C . ASN A 1 212 ? 1.257 -12.769 -12.387 1.00 92.12 212 ASN A C 1
ATOM 1556 O O . ASN A 1 212 ? 0.159 -12.336 -12.028 1.00 92.12 212 ASN A O 1
ATOM 1560 N N . VAL A 1 213 ? 2.401 -12.149 -12.087 1.00 91.31 213 VAL A N 1
ATOM 1561 C CA . VAL A 1 213 ? 2.507 -10.875 -11.365 1.00 91.31 213 VAL A CA 1
ATOM 1562 C C . VAL A 1 213 ? 3.244 -9.818 -12.199 1.00 91.31 213 VAL A C 1
ATOM 1564 O O . VAL A 1 213 ? 3.935 -10.157 -13.163 1.00 91.31 213 VAL A O 1
ATOM 1567 N N . PRO A 1 214 ? 3.093 -8.522 -11.878 1.00 93.44 214 PRO A N 1
ATOM 1568 C CA . PRO A 1 214 ? 3.809 -7.463 -12.580 1.00 93.44 214 PRO A CA 1
ATOM 1569 C C . PRO A 1 214 ? 5.319 -7.494 -12.309 1.00 93.44 214 PRO A C 1
ATOM 1571 O O . PRO A 1 214 ? 5.745 -7.838 -11.208 1.00 93.44 214 PRO A O 1
ATOM 1574 N N . HIS A 1 215 ? 6.112 -7.074 -13.297 1.00 97.19 215 HIS A N 1
ATOM 1575 C CA . HIS A 1 215 ? 7.580 -7.015 -13.228 1.00 97.19 215 HIS A CA 1
ATOM 1576 C C . HIS A 1 215 ? 8.128 -5.726 -13.846 1.00 97.19 215 HIS A C 1
ATOM 1578 O O . HIS A 1 215 ? 7.378 -4.969 -14.452 1.00 97.19 215 HIS A O 1
ATOM 1584 N N . THR A 1 216 ? 9.431 -5.475 -13.707 1.00 97.19 216 THR A N 1
ATOM 1585 C CA . THR A 1 216 ? 10.133 -4.356 -14.360 1.00 97.19 216 THR A CA 1
ATOM 1586 C C . THR A 1 216 ? 11.474 -4.825 -14.925 1.00 97.19 216 THR A C 1
ATOM 1588 O O . THR A 1 216 ? 12.027 -5.825 -14.464 1.00 97.19 216 THR A O 1
ATOM 1591 N N . ILE A 1 217 ? 11.990 -4.084 -15.902 1.00 97.31 217 ILE A N 1
ATOM 1592 C CA . ILE A 1 217 ? 13.340 -4.168 -16.454 1.00 97.31 217 ILE A CA 1
ATOM 1593 C C . ILE A 1 217 ? 13.986 -2.805 -16.218 1.00 97.31 217 ILE A C 1
ATOM 1595 O O . ILE A 1 217 ? 13.658 -1.825 -16.887 1.00 97.31 217 ILE A O 1
ATOM 1599 N N . THR A 1 218 ? 14.861 -2.741 -15.222 1.00 96.62 218 THR A N 1
ATOM 1600 C CA . THR A 1 218 ? 15.403 -1.482 -14.705 1.00 96.62 218 THR A CA 1
ATOM 1601 C C . THR A 1 218 ? 16.922 -1.585 -14.599 1.00 96.62 218 THR A C 1
ATOM 1603 O O . THR A 1 218 ? 17.437 -2.586 -14.094 1.00 96.62 218 THR A O 1
ATOM 1606 N N . SER A 1 219 ? 17.653 -0.578 -15.083 1.00 95.44 219 SER A N 1
ATOM 1607 C CA . SER A 1 219 ? 19.117 -0.545 -14.999 1.00 95.44 219 SER A CA 1
ATOM 1608 C C . SER A 1 219 ? 19.592 -0.556 -13.542 1.00 95.44 219 SER A C 1
ATOM 1610 O O . SER A 1 219 ? 19.092 0.190 -12.702 1.00 95.44 219 SER A O 1
ATOM 1612 N N . LEU A 1 220 ? 20.553 -1.433 -13.230 1.00 93.62 220 LEU A N 1
ATOM 1613 C CA . LEU A 1 220 ? 20.994 -1.685 -11.854 1.00 93.62 220 LEU A CA 1
ATOM 1614 C C . LEU A 1 220 ? 21.934 -0.603 -11.313 1.00 93.62 220 LEU A C 1
ATOM 1616 O O . LEU A 1 220 ? 21.897 -0.301 -10.128 1.00 93.62 220 LEU A O 1
ATOM 1620 N N . ILE A 1 221 ? 22.815 -0.057 -12.155 1.00 90.38 221 ILE A N 1
ATOM 1621 C CA . ILE A 1 221 ? 23.904 0.823 -11.699 1.00 90.38 221 ILE A CA 1
ATOM 1622 C C . ILE A 1 221 ? 23.417 2.193 -11.210 1.00 90.38 221 ILE A C 1
ATOM 1624 O O . ILE A 1 221 ? 24.101 2.859 -10.436 1.00 90.38 221 ILE A O 1
ATOM 1628 N N . ASP A 1 222 ? 22.244 2.615 -11.667 1.00 87.75 222 ASP A N 1
ATOM 1629 C CA . ASP A 1 222 ? 21.716 3.961 -11.479 1.00 87.75 222 ASP A CA 1
ATOM 1630 C C . ASP A 1 222 ? 20.218 3.980 -11.145 1.00 87.75 222 ASP A C 1
ATOM 1632 O O . ASP A 1 222 ? 19.568 5.014 -11.311 1.00 87.75 222 ASP A O 1
ATOM 1636 N N . ASP A 1 223 ? 19.693 2.843 -10.680 1.00 86.25 223 ASP A N 1
ATOM 1637 C CA . ASP A 1 223 ? 18.301 2.651 -10.267 1.00 86.25 223 ASP A CA 1
ATOM 1638 C C . ASP A 1 223 ? 17.284 3.130 -11.320 1.00 86.25 223 ASP A C 1
ATOM 1640 O O . ASP A 1 223 ? 16.302 3.808 -11.014 1.00 86.25 223 ASP A O 1
ATOM 1644 N N . GLY A 1 224 ? 17.522 2.780 -12.587 1.00 87.88 224 GLY A N 1
ATOM 1645 C CA . GLY A 1 224 ? 16.588 3.044 -13.682 1.00 87.88 224 GLY A CA 1
ATOM 1646 C C . GLY A 1 224 ? 16.764 4.374 -14.407 1.00 87.88 224 GLY A C 1
ATOM 1647 O O . GLY A 1 224 ? 15.926 4.720 -15.240 1.00 87.88 224 GLY A O 1
ATOM 1648 N N . LYS A 1 225 ? 17.826 5.139 -14.115 1.00 87.56 225 LYS A N 1
ATOM 1649 C CA . LYS A 1 225 ? 18.096 6.398 -14.836 1.00 87.56 225 LYS A CA 1
ATOM 1650 C C . LYS A 1 225 ? 18.508 6.164 -16.291 1.00 87.56 225 LYS A C 1
ATOM 1652 O O . LYS A 1 225 ? 18.148 6.981 -17.134 1.00 87.56 225 LYS A O 1
ATOM 1657 N N . THR A 1 226 ? 19.229 5.082 -16.589 1.00 88.88 226 THR A N 1
ATOM 1658 C CA . THR A 1 226 ? 19.609 4.713 -17.961 1.00 88.88 226 THR A CA 1
ATOM 1659 C C . THR A 1 226 ? 18.406 4.142 -18.699 1.00 88.88 226 THR A C 1
ATOM 1661 O O . THR A 1 226 ? 18.092 4.589 -19.798 1.00 88.88 226 THR A O 1
ATOM 1664 N N . PHE A 1 227 ? 17.723 3.162 -18.105 1.00 93.31 227 PHE A N 1
ATOM 1665 C CA . PHE A 1 227 ? 16.469 2.637 -18.634 1.00 93.31 227 PHE A CA 1
ATOM 1666 C C . PHE A 1 227 ? 15.593 2.068 -17.522 1.00 93.31 227 PHE A C 1
ATOM 1668 O O . PHE A 1 227 ? 16.067 1.420 -16.586 1.00 93.31 227 PHE A O 1
ATOM 1675 N N . ASP A 1 228 ? 14.288 2.263 -17.669 1.00 93.56 228 ASP A N 1
ATOM 1676 C CA . ASP A 1 228 ? 13.280 1.713 -16.776 1.00 93.56 228 ASP A CA 1
ATOM 1677 C C . ASP A 1 228 ? 12.005 1.431 -17.567 1.00 93.56 228 ASP A C 1
ATOM 1679 O O . ASP A 1 228 ? 11.345 2.353 -18.048 1.00 93.56 228 ASP A O 1
ATOM 1683 N N . SER A 1 229 ? 11.642 0.153 -17.675 1.00 92.50 229 SER A N 1
ATOM 1684 C CA . SER A 1 229 ? 10.414 -0.268 -18.352 1.00 92.50 229 SER A CA 1
ATOM 1685 C C . SER A 1 229 ? 9.139 0.186 -17.652 1.00 92.50 229 SER A C 1
ATOM 1687 O O . SER A 1 229 ? 8.050 -0.028 -18.184 1.00 92.50 229 SER A O 1
ATOM 1689 N N . LYS A 1 230 ? 9.242 0.695 -16.416 1.00 93.25 230 LYS A N 1
ATOM 1690 C CA . LYS A 1 230 ? 8.117 0.769 -15.482 1.00 93.25 230 LYS A CA 1
ATOM 1691 C C . LYS A 1 230 ? 7.501 -0.620 -15.309 1.00 93.25 230 LYS A C 1
ATOM 1693 O O . LYS A 1 230 ? 8.174 -1.643 -15.452 1.00 93.25 230 LYS A O 1
ATOM 1698 N N . THR A 1 231 ? 6.222 -0.664 -14.956 1.00 93.50 231 THR A N 1
ATOM 1699 C CA . THR A 1 231 ? 5.514 -1.914 -14.690 1.00 93.50 231 THR A CA 1
ATOM 1700 C C . THR A 1 231 ? 5.099 -2.609 -15.986 1.00 93.50 231 THR A C 1
ATOM 1702 O O . THR A 1 231 ? 4.282 -2.096 -16.744 1.00 93.50 231 THR A O 1
ATOM 1705 N N . ILE A 1 232 ? 5.579 -3.834 -16.178 1.00 92.38 232 ILE A N 1
ATOM 1706 C CA . ILE A 1 232 ? 5.171 -4.760 -17.232 1.00 92.38 232 ILE A CA 1
ATOM 1707 C C . ILE A 1 232 ? 4.118 -5.704 -16.647 1.00 92.38 232 ILE A C 1
ATOM 1709 O O . ILE A 1 232 ? 4.413 -6.553 -15.800 1.00 92.38 232 ILE A O 1
ATOM 1713 N N . LYS A 1 233 ? 2.866 -5.549 -17.084 1.00 91.38 233 LYS A N 1
ATOM 1714 C CA . LYS A 1 233 ? 1.747 -6.409 -16.667 1.00 91.38 233 LYS A CA 1
ATOM 1715 C C . LYS A 1 233 ? 1.927 -7.850 -17.182 1.00 91.38 233 LYS A C 1
ATOM 1717 O O . LYS A 1 233 ? 2.645 -8.049 -18.161 1.00 91.38 233 LYS A O 1
ATOM 1722 N N . PRO A 1 234 ? 1.268 -8.851 -16.573 1.00 90.94 234 PRO A N 1
ATOM 1723 C CA . PRO A 1 234 ? 1.234 -10.207 -17.120 1.00 90.94 234 PRO A CA 1
ATOM 1724 C C . PRO A 1 234 ? 0.810 -10.218 -18.595 1.00 90.94 234 PRO A C 1
ATOM 1726 O O . PRO A 1 234 ? -0.156 -9.550 -18.966 1.00 90.94 234 PRO A O 1
ATOM 1729 N N . ASN A 1 235 ? 1.521 -10.988 -19.416 1.00 89.38 235 ASN A N 1
ATOM 1730 C CA . ASN A 1 235 ? 1.389 -11.093 -20.875 1.00 89.38 235 ASN A CA 1
ATOM 1731 C C . ASN A 1 235 ? 1.706 -9.815 -21.676 1.00 89.38 235 ASN A C 1
ATOM 1733 O O . ASN A 1 235 ? 1.513 -9.805 -22.891 1.00 89.38 235 ASN A O 1
ATOM 1737 N N . ALA A 1 236 ? 2.179 -8.744 -21.034 1.00 90.69 236 ALA A N 1
ATOM 1738 C CA . ALA A 1 236 ? 2.635 -7.544 -21.729 1.00 90.69 236 ALA A CA 1
ATOM 1739 C C . ALA A 1 236 ? 4.116 -7.652 -22.119 1.00 90.69 236 ALA A C 1
ATOM 1741 O O . ALA A 1 236 ? 4.874 -8.456 -21.563 1.00 90.69 236 ALA A O 1
ATOM 1742 N N . THR A 1 237 ? 4.522 -6.807 -23.065 1.00 92.38 237 THR A N 1
ATOM 1743 C CA . THR A 1 237 ? 5.892 -6.734 -23.573 1.00 92.38 237 THR A CA 1
ATOM 1744 C C . THR A 1 237 ? 6.508 -5.361 -23.343 1.00 92.38 237 THR A C 1
ATOM 1746 O O . THR A 1 237 ? 5.809 -4.350 -23.359 1.00 92.38 237 THR A O 1
ATOM 1749 N N . PHE A 1 238 ? 7.827 -5.322 -23.193 1.00 94.62 238 PHE A N 1
ATOM 1750 C CA . PHE A 1 238 ? 8.628 -4.099 -23.186 1.00 94.62 238 PHE A CA 1
ATOM 1751 C C . PHE A 1 238 ? 9.765 -4.232 -24.194 1.00 94.62 238 PHE A C 1
ATOM 1753 O O . PHE A 1 238 ? 10.393 -5.287 -24.251 1.00 94.62 238 PHE A O 1
ATOM 1760 N N . ILE A 1 239 ? 10.035 -3.172 -24.960 1.00 94.19 239 ILE A N 1
ATOM 1761 C CA . ILE A 1 239 ? 11.131 -3.132 -25.931 1.00 94.19 239 ILE A CA 1
ATOM 1762 C C . ILE A 1 239 ? 12.104 -2.019 -25.546 1.00 94.19 239 ILE A C 1
ATOM 1764 O O . ILE A 1 239 ? 11.692 -0.873 -25.383 1.00 94.19 239 ILE A O 1
ATOM 1768 N N . LEU A 1 240 ? 13.389 -2.357 -25.438 1.00 93.00 240 LEU A N 1
ATOM 1769 C CA . LEU A 1 240 ? 14.489 -1.406 -25.282 1.00 93.00 240 LEU A CA 1
ATOM 1770 C C . LEU A 1 240 ? 15.251 -1.282 -26.602 1.00 93.00 240 LEU A C 1
ATOM 1772 O O . LEU A 1 240 ? 15.701 -2.294 -27.143 1.00 93.00 240 LEU A O 1
ATOM 1776 N N . ASP A 1 241 ? 15.412 -0.057 -27.097 1.00 92.50 241 ASP A N 1
ATOM 1777 C CA . ASP A 1 241 ? 16.280 0.243 -28.238 1.00 92.50 241 ASP A CA 1
ATOM 1778 C C . ASP A 1 241 ? 17.747 0.227 -27.784 1.00 92.50 241 ASP A C 1
ATOM 1780 O O . ASP A 1 241 ? 18.138 0.976 -26.889 1.00 92.50 241 ASP A O 1
ATOM 1784 N N . ALA A 1 242 ? 18.574 -0.630 -28.384 1.00 91.31 242 ALA A N 1
ATOM 1785 C CA . ALA A 1 242 ? 19.985 -0.719 -28.022 1.00 91.31 242 ALA A CA 1
ATOM 1786 C C . ALA A 1 242 ? 20.764 0.552 -28.400 1.00 91.31 242 ALA A C 1
ATOM 1788 O O . ALA A 1 242 ? 21.795 0.823 -27.793 1.00 91.31 242 ALA A O 1
ATOM 1789 N N . MET A 1 243 ? 20.262 1.384 -29.323 1.00 89.62 243 MET A N 1
ATOM 1790 C CA . MET A 1 243 ? 20.906 2.653 -29.682 1.00 89.62 243 MET A CA 1
ATOM 1791 C C . MET A 1 243 ? 20.875 3.693 -28.559 1.00 89.62 243 MET A C 1
ATOM 1793 O O . MET A 1 243 ? 21.647 4.651 -28.596 1.00 89.62 243 MET A O 1
ATOM 1797 N N . THR A 1 244 ? 19.997 3.538 -27.563 1.00 88.50 244 THR A N 1
ATOM 1798 C CA . THR A 1 244 ? 19.972 4.429 -26.392 1.00 88.50 244 THR A CA 1
ATOM 1799 C C . THR A 1 244 ? 21.018 4.043 -25.345 1.00 88.50 244 THR A C 1
ATOM 1801 O O . THR A 1 244 ? 21.193 4.754 -24.356 1.00 88.50 244 THR A O 1
ATOM 1804 N N . LEU A 1 245 ? 21.694 2.909 -25.539 1.00 90.75 245 LEU A N 1
ATOM 1805 C CA . LEU A 1 245 ? 22.717 2.379 -24.654 1.00 90.75 245 LEU A CA 1
ATOM 1806 C C . LEU A 1 245 ? 24.103 2.820 -25.142 1.00 90.75 245 LEU A C 1
ATOM 1808 O O . LEU A 1 245 ? 24.454 2.657 -26.305 1.00 90.75 245 LEU A O 1
ATOM 1812 N N . ASN A 1 246 ? 24.898 3.390 -24.237 1.00 87.94 246 ASN A N 1
ATOM 1813 C CA . ASN A 1 246 ? 26.210 3.970 -24.555 1.00 87.94 246 ASN A CA 1
ATOM 1814 C C . ASN A 1 246 ? 27.387 3.088 -24.110 1.00 87.94 246 ASN A C 1
ATOM 1816 O O . ASN A 1 246 ? 28.537 3.367 -24.448 1.00 87.94 246 ASN A O 1
ATOM 1820 N N . GLU A 1 247 ? 27.115 2.045 -23.330 1.00 90.94 247 GLU A N 1
ATOM 1821 C CA . GLU A 1 247 ? 28.104 1.094 -22.834 1.00 90.94 247 GLU A CA 1
ATOM 1822 C C . GLU A 1 247 ? 27.912 -0.283 -23.479 1.00 90.94 247 GLU A C 1
ATOM 1824 O O . GLU A 1 247 ? 26.841 -0.635 -23.964 1.00 90.94 247 GLU A O 1
ATOM 1829 N N . SER A 1 248 ? 28.966 -1.096 -23.460 1.00 90.56 248 SER A N 1
ATOM 1830 C CA . SER A 1 248 ? 28.929 -2.456 -24.020 1.00 90.56 248 SER A CA 1
ATOM 1831 C C . SER A 1 248 ? 28.222 -3.471 -23.118 1.00 90.56 248 SER A C 1
ATOM 1833 O O . SER A 1 248 ? 27.941 -4.588 -23.551 1.00 90.56 248 SER A O 1
ATOM 1835 N N . GLN A 1 249 ? 27.941 -3.117 -21.861 1.00 95.50 249 GLN A N 1
ATOM 1836 C CA . GLN A 1 249 ? 27.332 -4.018 -20.893 1.00 95.50 249 GLN A CA 1
ATOM 1837 C C . GLN A 1 249 ? 26.439 -3.261 -19.910 1.00 95.50 249 GLN A C 1
ATOM 1839 O O . GLN A 1 249 ? 26.872 -2.283 -19.313 1.00 95.50 249 GLN A O 1
ATOM 1844 N N . TYR A 1 250 ? 25.245 -3.800 -19.656 1.00 95.06 250 TYR A N 1
ATOM 1845 C CA . TYR A 1 250 ? 24.336 -3.321 -18.617 1.00 95.06 250 TYR A CA 1
ATOM 1846 C C . TYR A 1 250 ? 23.818 -4.477 -17.770 1.00 95.06 250 TYR A C 1
ATOM 1848 O O . TYR A 1 250 ? 23.293 -5.456 -18.297 1.00 95.06 250 TYR A O 1
ATOM 1856 N N . ASP A 1 251 ? 23.921 -4.346 -16.451 1.00 96.75 251 ASP A N 1
ATOM 1857 C CA . ASP A 1 251 ? 23.184 -5.204 -15.527 1.00 96.75 251 ASP A CA 1
ATOM 1858 C C . ASP A 1 251 ? 21.822 -4.570 -15.230 1.00 96.75 251 ASP A C 1
ATOM 1860 O O . ASP A 1 251 ? 21.709 -3.351 -15.064 1.00 96.75 251 ASP A O 1
ATOM 1864 N N . TYR A 1 252 ? 20.785 -5.398 -15.157 1.00 97.00 252 TYR A N 1
ATOM 1865 C CA . TYR A 1 252 ? 19.423 -4.957 -14.874 1.00 97.00 252 TYR A CA 1
ATOM 1866 C C . TYR A 1 252 ? 18.753 -5.846 -13.833 1.00 97.00 252 TYR A C 1
ATOM 1868 O O . TYR A 1 252 ? 19.161 -6.988 -13.596 1.00 97.00 252 TYR A O 1
ATOM 1876 N N . PHE A 1 253 ? 17.716 -5.309 -13.202 1.00 97.19 253 PHE A N 1
ATOM 1877 C CA . PHE A 1 253 ? 16.944 -5.995 -12.177 1.00 97.19 253 PHE A CA 1
ATOM 1878 C C . PHE A 1 253 ? 15.461 -5.619 -12.229 1.00 97.19 253 PHE A C 1
ATOM 1880 O O . PHE A 1 253 ? 15.064 -4.700 -12.950 1.00 97.19 253 PHE A O 1
ATOM 1887 N N . CYS A 1 254 ? 14.647 -6.344 -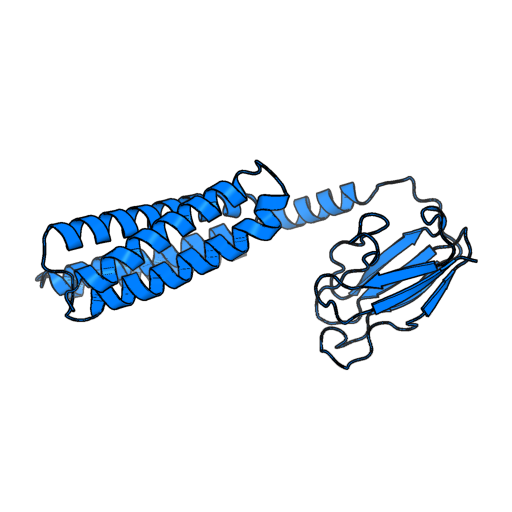11.460 1.00 96.94 254 CYS A N 1
ATOM 1888 C CA . CYS A 1 254 ? 13.259 -5.972 -11.203 1.00 96.94 254 CYS A CA 1
ATOM 1889 C C . CYS A 1 254 ? 13.149 -5.204 -9.879 1.00 96.94 254 CYS A C 1
ATOM 1891 O O . CYS A 1 254 ? 13.549 -5.708 -8.830 1.00 96.94 254 CYS A O 1
ATOM 1893 N N . THR A 1 255 ? 12.545 -4.015 -9.899 1.00 94.81 255 THR A N 1
ATOM 1894 C CA . THR A 1 255 ? 12.360 -3.178 -8.698 1.00 94.81 255 THR A CA 1
ATOM 1895 C C . THR A 1 255 ? 11.379 -3.789 -7.697 1.00 94.81 255 THR A C 1
ATOM 1897 O O . THR A 1 255 ? 11.545 -3.626 -6.490 1.00 94.81 255 THR A O 1
ATOM 1900 N N . LEU A 1 256 ? 10.385 -4.542 -8.184 1.00 92.94 256 LEU A N 1
ATOM 1901 C CA . LEU A 1 256 ? 9.411 -5.266 -7.359 1.00 92.94 256 LEU A CA 1
ATOM 1902 C C . LEU A 1 256 ? 10.011 -6.534 -6.729 1.00 92.94 256 LEU A C 1
ATOM 1904 O O . LEU A 1 256 ? 9.582 -6.958 -5.656 1.00 92.94 256 LEU A O 1
ATOM 1908 N N . HIS A 1 257 ? 11.018 -7.120 -7.382 1.00 94.19 257 HIS A N 1
ATOM 1909 C CA . HIS A 1 257 ? 11.636 -8.390 -7.005 1.00 94.19 257 HIS A CA 1
ATOM 1910 C C . HIS A 1 257 ? 13.171 -8.299 -7.143 1.00 94.19 257 HIS A C 1
ATOM 1912 O O . HIS A 1 257 ? 13.733 -8.823 -8.109 1.00 94.19 257 HIS A O 1
ATOM 1918 N N . PRO A 1 258 ? 13.887 -7.655 -6.196 1.00 93.44 258 PRO A N 1
ATOM 1919 C CA . PRO A 1 258 ? 15.303 -7.294 -6.369 1.00 93.44 258 PRO A CA 1
ATOM 1920 C C . PRO A 1 258 ? 16.287 -8.463 -6.548 1.00 93.44 258 PRO A C 1
ATOM 1922 O O . PRO A 1 258 ? 17.446 -8.257 -6.919 1.00 93.44 258 PRO A O 1
ATOM 1925 N N . HIS A 1 259 ? 15.858 -9.698 -6.268 1.00 93.06 259 HIS A N 1
ATOM 1926 C CA . HIS A 1 259 ? 16.639 -10.908 -6.539 1.00 93.06 259 HIS A CA 1
ATOM 1927 C C . HIS A 1 259 ? 16.689 -11.271 -8.026 1.00 93.06 259 HIS A C 1
ATOM 1929 O O . HIS A 1 259 ? 17.603 -11.986 -8.432 1.00 93.06 259 HIS A O 1
ATOM 1935 N N . MET A 1 260 ? 15.745 -10.785 -8.834 1.00 97.19 260 MET A N 1
ATOM 1936 C CA . MET A 1 260 ? 15.724 -11.015 -10.274 1.00 97.19 260 MET A CA 1
ATOM 1937 C C . MET A 1 260 ? 16.757 -10.128 -10.958 1.00 97.19 260 MET A C 1
ATOM 1939 O O . MET A 1 260 ? 16.610 -8.908 -10.965 1.00 97.19 260 MET A O 1
ATOM 1943 N N . LYS A 1 261 ? 17.790 -10.738 -11.546 1.00 95.94 261 LYS A N 1
ATOM 1944 C CA . LYS A 1 261 ? 18.886 -10.031 -12.224 1.00 95.94 261 LYS A CA 1
ATOM 1945 C C . LYS A 1 261 ? 19.166 -10.631 -13.593 1.00 95.94 261 LYS A C 1
ATOM 1947 O O . LYS A 1 261 ? 19.091 -11.847 -13.759 1.00 95.94 261 LYS A O 1
ATOM 1952 N N . GLY A 1 262 ? 19.515 -9.777 -14.544 1.00 96.44 262 GLY A N 1
ATOM 1953 C CA . GLY A 1 262 ? 19.951 -10.172 -15.877 1.00 96.44 262 GLY A CA 1
ATOM 1954 C C . GLY A 1 262 ? 21.027 -9.234 -16.409 1.00 96.44 262 GLY A C 1
ATOM 1955 O O . GLY A 1 262 ? 21.388 -8.247 -15.762 1.00 96.44 262 GLY A O 1
ATOM 1956 N N . LYS A 1 263 ? 21.552 -9.567 -17.587 1.00 97.12 263 LYS A N 1
ATOM 1957 C CA . LYS A 1 263 ? 22.638 -8.828 -18.235 1.00 97.12 263 LYS A CA 1
ATOM 1958 C C . LYS A 1 263 ? 22.329 -8.601 -19.710 1.00 97.12 263 LYS A C 1
ATOM 1960 O O . LYS A 1 263 ? 21.889 -9.517 -20.401 1.00 97.12 263 LYS A O 1
ATOM 1965 N N . ILE A 1 264 ? 22.606 -7.397 -20.190 1.00 97.00 264 ILE A N 1
ATOM 1966 C CA . ILE A 1 264 ? 22.587 -7.018 -21.602 1.00 97.00 264 ILE A CA 1
ATOM 1967 C C . ILE A 1 264 ? 24.037 -6.802 -22.031 1.00 97.00 264 ILE A C 1
ATOM 1969 O O . ILE A 1 264 ? 24.780 -6.084 -21.366 1.00 97.00 264 ILE A O 1
ATOM 1973 N N . MET A 1 265 ? 24.430 -7.421 -23.137 1.00 96.25 265 MET A N 1
ATOM 1974 C CA . MET A 1 265 ? 25.689 -7.194 -23.837 1.00 96.25 265 MET A CA 1
ATOM 1975 C C . MET A 1 265 ? 25.369 -6.531 -25.174 1.00 96.25 265 MET A C 1
ATOM 1977 O O . MET A 1 265 ? 24.616 -7.097 -25.967 1.00 96.25 265 MET A O 1
ATOM 1981 N N . VAL A 1 266 ? 25.937 -5.355 -25.419 1.00 92.69 266 VAL A N 1
ATOM 1982 C CA . VAL A 1 266 ? 25.762 -4.605 -26.666 1.00 92.69 266 VAL A CA 1
ATOM 1983 C C . VAL A 1 266 ? 27.025 -4.771 -27.511 1.00 92.69 266 VAL A C 1
ATOM 1985 O O . VAL A 1 266 ? 28.126 -4.480 -27.034 1.00 92.69 266 VAL A O 1
ATOM 1988 N N . GLY A 1 267 ? 26.887 -5.278 -28.741 1.00 82.81 267 GLY A N 1
ATOM 1989 C CA . GLY A 1 267 ? 28.027 -5.587 -29.614 1.00 82.81 267 GLY A CA 1
ATOM 1990 C C . GLY A 1 267 ? 27.645 -5.995 -31.024 1.00 82.81 267 GLY A C 1
ATOM 1991 O O . GLY A 1 267 ? 26.671 -6.761 -31.177 1.00 82.81 267 GLY A O 1
#